Protein AF-A0A914Z0W0-F1 (afdb_monomer)

Solvent-accessible surface area (backbone atoms only — not comparable to full-atom values): 15662 Å² total; per-residue (Å²): 110,69,64,59,57,33,34,77,72,69,60,46,52,54,80,70,37,63,43,76,85,69,41,45,65,63,49,36,72,76,36,72,80,72,33,34,56,93,40,78,44,78,44,83,32,29,30,46,52,74,74,42,73,36,44,48,31,19,74,82,68,45,63,14,54,58,38,75,48,66,76,45,70,46,37,62,32,63,11,66,52,69,46,61,60,48,100,83,41,33,39,74,48,80,86,67,49,73,44,68,63,46,90,84,66,55,46,84,81,48,56,37,17,34,17,61,50,44,51,55,63,54,39,57,63,52,55,57,52,50,60,52,49,76,73,52,58,90,84,70,64,86,82,66,68,65,66,59,54,51,39,60,74,66,63,39,80,88,77,44,32,33,36,35,43,24,37,46,50,83,84,50,59,36,37,35,72,40,48,73,84,61,87,69,60,79,81,52,68,72,40,42,40,25,65,79,71,68,45,64,49,61,84,45,101,86,34,35,29,31,36,40,69,38,82,90,45,32,31,37,37,46,44,56,31,87,48,66,62,26,29,52,54,48,35,42,48,28,11,22,33,95,90,44,66,76,48,28,21,77,19,21,25,21,27,33,34,31,30,17,72,61,39,89,82,63,50,75,74,59,68,79,64,71,69,96,77,79,133

Mean predicted aligned error: 9.34 Å

Structure (mmCIF, N/CA/C/O backbone):
data_AF-A0A914Z0W0-F1
#
_entry.id   AF-A0A914Z0W0-F1
#
loop_
_atom_site.group_PDB
_atom_site.id
_atom_site.type_symbol
_atom_site.label_atom_id
_atom_site.label_alt_id
_atom_site.label_comp_id
_atom_site.label_asym_id
_atom_site.label_entity_id
_atom_site.label_seq_id
_atom_site.pdbx_PDB_ins_code
_atom_site.Cartn_x
_atom_site.Cartn_y
_atom_site.Cartn_z
_atom_site.occupancy
_atom_site.B_iso_or_equiv
_atom_site.auth_seq_id
_atom_site.auth_comp_id
_atom_site.auth_asym_id
_atom_site.auth_atom_id
_atom_site.pdbx_PDB_model_num
ATOM 1 N N . MET A 1 1 ? 13.663 8.138 20.389 1.00 36.88 1 MET A N 1
ATOM 2 C CA . MET A 1 1 ? 12.388 7.759 19.751 1.00 36.88 1 MET A CA 1
ATOM 3 C C . MET A 1 1 ? 12.062 6.259 19.753 1.00 36.88 1 MET A C 1
ATOM 5 O O . MET A 1 1 ? 11.277 5.795 18.942 1.00 36.88 1 MET A O 1
ATOM 9 N N . GLU A 1 2 ? 12.480 5.532 20.796 1.00 31.78 2 GLU A N 1
ATOM 10 C CA . GLU A 1 2 ? 11.637 4.438 21.297 1.00 31.78 2 GLU A CA 1
ATOM 11 C C . GLU A 1 2 ? 10.412 5.027 22.018 1.00 31.78 2 GLU A C 1
ATOM 13 O O . GLU A 1 2 ? 9.331 4.507 21.849 1.00 31.78 2 GLU A O 1
ATOM 18 N N . GLU A 1 3 ? 10.537 6.174 22.703 1.00 32.06 3 GLU A N 1
ATOM 19 C CA . GLU A 1 3 ? 9.453 6.845 23.449 1.00 32.06 3 GLU A CA 1
ATOM 20 C C . GLU A 1 3 ? 8.323 7.468 22.619 1.00 32.06 3 GLU A C 1
ATOM 22 O O . GLU A 1 3 ? 7.184 7.307 23.017 1.00 32.06 3 GLU A O 1
ATOM 27 N N . PHE A 1 4 ? 8.573 8.135 21.481 1.00 34.59 4 PHE A N 1
ATOM 28 C CA . PHE A 1 4 ? 7.493 8.765 20.690 1.00 34.59 4 PHE A CA 1
ATOM 29 C C . PHE A 1 4 ? 6.731 7.748 19.821 1.00 34.59 4 PHE A C 1
ATOM 31 O O . PHE A 1 4 ? 5.502 7.699 19.821 1.00 34.59 4 PHE A O 1
ATOM 38 N N . ASN A 1 5 ? 7.466 6.823 19.193 1.00 40.06 5 ASN A N 1
ATOM 39 C CA . ASN A 1 5 ? 6.872 5.638 18.580 1.00 40.06 5 ASN A CA 1
ATOM 40 C C . ASN A 1 5 ? 6.259 4.698 19.641 1.00 40.06 5 ASN A C 1
ATOM 42 O O . ASN A 1 5 ? 5.255 4.070 19.340 1.00 40.06 5 ASN A O 1
ATOM 46 N N . ASN A 1 6 ? 6.754 4.640 20.891 1.00 40.31 6 ASN A N 1
ATOM 47 C CA . ASN A 1 6 ? 6.030 4.037 22.030 1.00 40.31 6 ASN A CA 1
ATOM 48 C C . ASN A 1 6 ? 4.872 4.915 22.534 1.00 40.31 6 ASN A C 1
ATOM 50 O O . ASN A 1 6 ? 3.977 4.394 23.186 1.00 40.31 6 ASN A O 1
ATOM 54 N N . LEU A 1 7 ? 4.821 6.214 22.263 1.00 37.19 7 LEU A N 1
ATOM 55 C CA . LEU A 1 7 ? 3.677 7.049 22.632 1.00 37.19 7 LEU A CA 1
ATOM 56 C C . LEU A 1 7 ? 2.484 6.618 21.772 1.00 37.19 7 LEU A C 1
ATOM 58 O O . LEU A 1 7 ? 1.449 6.221 22.312 1.00 37.19 7 LEU A O 1
ATOM 62 N N . LEU A 1 8 ? 2.686 6.548 20.450 1.00 43.19 8 LEU A N 1
ATOM 63 C CA . LEU A 1 8 ? 1.702 6.034 19.489 1.00 43.19 8 LEU A CA 1
ATOM 64 C C . LEU A 1 8 ? 1.477 4.509 19.605 1.00 43.19 8 LEU A C 1
ATOM 66 O O . LEU A 1 8 ? 0.340 4.059 19.480 1.00 43.19 8 LEU A O 1
ATOM 70 N N . LYS A 1 9 ? 2.514 3.696 19.890 1.00 44.66 9 LYS A N 1
ATOM 71 C CA . LYS A 1 9 ? 2.405 2.215 19.977 1.00 44.66 9 LYS A CA 1
ATOM 72 C C . LYS A 1 9 ? 2.075 1.658 21.369 1.00 44.66 9 LYS A C 1
ATOM 74 O O . LYS A 1 9 ? 1.558 0.547 21.462 1.00 44.66 9 LYS A O 1
ATOM 79 N N . LYS A 1 10 ? 2.377 2.357 22.466 1.00 38.72 10 LYS A N 1
ATOM 80 C CA . LYS A 1 10 ? 2.339 1.792 23.832 1.00 38.72 10 LYS A CA 1
ATOM 81 C C . LYS A 1 10 ? 1.416 2.513 24.815 1.00 38.72 10 LYS A C 1
ATOM 83 O O . LYS A 1 10 ? 0.939 1.810 25.704 1.00 38.72 10 LYS A O 1
ATOM 88 N N . ALA A 1 11 ? 1.110 3.809 24.675 1.00 36.94 11 ALA A N 1
ATOM 89 C CA . ALA A 1 11 ? 0.485 4.545 25.787 1.00 36.94 11 ALA A CA 1
ATOM 90 C C . ALA A 1 11 ? -0.708 5.471 25.468 1.00 36.94 11 ALA A C 1
ATOM 92 O O . ALA A 1 11 ? -1.538 5.647 26.351 1.00 36.94 11 ALA A O 1
ATOM 93 N N . LEU A 1 12 ? -0.866 6.034 24.264 1.00 49.00 12 LEU A N 1
ATOM 94 C CA . LEU A 1 12 ? -1.807 7.160 24.097 1.00 49.00 12 LEU A CA 1
ATOM 95 C C . LEU A 1 12 ? -3.277 6.782 23.860 1.00 49.00 12 LEU A C 1
ATOM 97 O O . LEU A 1 12 ? -4.161 7.502 24.304 1.00 49.00 12 LEU A O 1
ATOM 101 N N . LEU A 1 13 ? -3.598 5.660 23.213 1.00 55.03 13 LEU A N 1
ATOM 102 C CA . LEU A 1 13 ? -5.000 5.397 22.849 1.00 55.03 13 LEU A CA 1
ATOM 103 C C . LEU A 1 13 ? -5.947 5.309 24.050 1.00 55.03 13 LEU A C 1
ATOM 105 O O . LEU A 1 13 ? -7.041 5.863 24.021 1.00 55.03 13 LEU A O 1
ATOM 109 N N . LYS A 1 14 ? -5.515 4.670 25.138 1.00 56.66 14 LYS A N 1
ATOM 110 C CA . LYS A 1 14 ? -6.357 4.484 26.325 1.00 56.66 14 LYS A CA 1
ATOM 111 C C . LYS A 1 14 ? -6.838 5.809 26.933 1.00 56.66 14 LYS A C 1
ATOM 113 O O . LYS A 1 14 ? -7.950 5.850 27.454 1.00 56.66 14 LYS A O 1
ATOM 118 N N . ASP A 1 15 ? -6.018 6.855 26.858 1.00 63.56 15 ASP A N 1
ATOM 119 C CA . ASP A 1 15 ? -6.309 8.153 27.472 1.00 63.56 15 ASP A CA 1
ATOM 120 C C . ASP A 1 15 ? -7.005 9.127 26.506 1.00 63.56 15 ASP A C 1
ATOM 122 O O . ASP A 1 15 ? -7.659 10.065 26.956 1.00 63.56 15 ASP A O 1
ATOM 126 N N . TYR A 1 16 ? -6.920 8.891 25.191 1.00 70.81 16 TYR A N 1
ATOM 127 C CA . TYR A 1 16 ? -7.542 9.740 24.165 1.00 70.81 16 TYR A CA 1
ATOM 128 C C . TYR A 1 16 ? -8.907 9.229 23.685 1.00 70.81 16 TYR A C 1
ATOM 130 O O . TYR A 1 16 ? -9.699 10.016 23.165 1.00 70.81 16 TYR A O 1
ATOM 138 N N . VAL A 1 17 ? -9.216 7.936 23.848 1.00 81.56 17 VAL A N 1
ATOM 139 C CA . VAL A 1 17 ? -10.547 7.410 23.511 1.00 81.56 17 VAL A CA 1
ATOM 140 C C . VAL A 1 17 ? -11.506 7.653 24.685 1.00 81.56 17 VAL A C 1
ATOM 142 O O . VAL A 1 17 ? -11.309 7.070 25.754 1.00 81.56 17 VAL A O 1
ATOM 145 N N . PRO A 1 18 ? -12.600 8.423 24.511 1.00 84.88 18 PRO A N 1
ATOM 146 C CA . PRO A 1 18 ? -13.510 8.811 25.595 1.00 84.88 18 PRO A CA 1
ATOM 147 C C . PRO A 1 18 ? -14.465 7.675 26.015 1.00 84.88 18 PRO A C 1
ATOM 149 O O . PRO A 1 18 ? -15.650 7.895 26.253 1.00 84.88 18 PRO A O 1
ATOM 152 N N . LYS A 1 19 ? -13.976 6.427 26.110 1.00 86.31 19 LYS A N 1
ATOM 153 C CA . LYS A 1 19 ? -14.781 5.221 26.394 1.00 86.31 19 LYS A CA 1
ATOM 154 C C . LYS A 1 19 ? -15.590 5.339 27.681 1.00 86.31 19 LYS A C 1
ATOM 156 O O . LYS A 1 19 ? -16.720 4.861 27.737 1.00 86.31 19 LYS A O 1
ATOM 161 N N . LYS A 1 20 ? -14.989 5.939 28.715 1.00 86.94 20 LYS A N 1
ATOM 162 C CA . LYS A 1 20 ? -15.626 6.158 30.021 1.00 86.94 20 LYS A CA 1
ATOM 163 C C . LYS A 1 20 ? -16.729 7.205 29.921 1.00 86.94 20 LYS A C 1
ATOM 165 O O . LYS A 1 20 ? -17.830 6.962 30.401 1.00 86.94 20 LYS A O 1
ATOM 170 N N . ASP A 1 21 ? -16.448 8.321 29.254 1.00 88.25 21 ASP A N 1
ATOM 171 C CA . ASP A 1 21 ? -17.385 9.442 29.133 1.00 88.25 21 ASP A CA 1
ATOM 172 C C . ASP A 1 21 ? -18.622 9.051 28.318 1.00 88.25 21 ASP A C 1
ATOM 174 O O . ASP A 1 21 ? -19.741 9.435 28.658 1.00 88.25 21 ASP A O 1
ATOM 178 N N . VAL A 1 22 ? -18.437 8.217 27.286 1.00 90.62 22 VAL A N 1
ATOM 179 C CA . VAL A 1 22 ? -19.534 7.695 26.452 1.00 90.62 22 VAL A CA 1
ATOM 180 C C . VAL A 1 22 ? -20.107 6.360 26.945 1.00 90.62 22 VAL A C 1
ATOM 182 O O . VAL A 1 22 ? -20.966 5.789 26.278 1.00 90.62 22 VAL A O 1
ATOM 185 N N . GLN A 1 23 ? -19.655 5.855 28.101 1.00 92.62 23 GLN A N 1
ATOM 186 C CA . GLN A 1 23 ? -20.131 4.610 28.733 1.00 92.62 23 GLN A CA 1
ATOM 187 C C . GLN A 1 23 ? -20.076 3.376 27.809 1.00 92.62 23 GLN A C 1
ATOM 189 O O . GLN A 1 23 ? -20.931 2.485 27.854 1.00 92.62 23 GLN A O 1
ATOM 194 N N . GLN A 1 24 ? -19.060 3.314 26.944 1.00 92.62 24 GLN A N 1
ATOM 195 C CA . GLN A 1 24 ? -18.895 2.234 25.967 1.00 92.62 24 GLN A CA 1
ATOM 196 C C . GLN A 1 24 ? -18.760 0.871 26.663 1.00 92.62 24 GLN A C 1
ATOM 198 O O . GLN A 1 24 ? -19.343 -0.119 26.223 1.00 92.62 24 GLN A O 1
ATOM 203 N N . ASN A 1 25 ? -18.016 0.811 27.769 1.00 90.88 25 ASN A N 1
ATOM 204 C CA . ASN A 1 25 ? -17.764 -0.438 28.488 1.00 90.88 25 ASN A CA 1
ATOM 205 C C . ASN A 1 25 ? -19.058 -1.025 29.068 1.00 90.88 25 ASN A C 1
ATOM 207 O O . ASN A 1 25 ? -19.293 -2.229 28.987 1.00 90.88 25 ASN A O 1
ATOM 211 N N . GLU A 1 26 ? -19.901 -0.187 29.663 1.00 94.00 26 GLU A N 1
ATOM 212 C CA . GLU A 1 26 ? -21.212 -0.550 30.195 1.00 94.00 26 GLU A CA 1
ATOM 213 C C . GLU A 1 26 ? -22.147 -1.003 29.072 1.00 94.00 26 GLU A C 1
ATOM 215 O O . GLU A 1 26 ? -22.840 -2.016 29.214 1.00 94.00 26 GLU A O 1
ATOM 220 N N . PHE A 1 27 ? -22.123 -0.297 27.938 1.00 95.00 27 PHE A N 1
ATOM 221 C CA . PHE A 1 27 ? -22.897 -0.650 26.754 1.00 95.00 27 PHE A CA 1
ATOM 222 C C . PHE A 1 27 ? -22.509 -2.028 26.204 1.00 95.00 27 PHE A C 1
ATOM 224 O O . PHE A 1 27 ? -23.383 -2.878 26.035 1.00 95.00 27 PHE A O 1
ATOM 231 N N . LEU A 1 28 ? -21.215 -2.296 26.008 1.00 93.75 28 LEU A N 1
ATOM 232 C CA . LEU A 1 28 ? -20.726 -3.581 25.494 1.00 93.75 28 LEU A CA 1
ATOM 233 C C . LEU A 1 28 ? -20.881 -4.724 26.506 1.00 93.75 28 LEU A C 1
ATOM 235 O O . LEU A 1 28 ? -21.126 -5.856 26.107 1.00 93.75 28 LEU A O 1
ATOM 239 N N . LYS A 1 29 ? -20.842 -4.457 27.820 1.00 94.44 29 LYS A N 1
ATOM 240 C CA . LYS A 1 29 ? -21.220 -5.466 28.831 1.00 94.44 29 LYS A CA 1
ATOM 241 C C . LYS A 1 29 ? -22.674 -5.912 28.677 1.00 94.44 29 LYS A C 1
ATOM 243 O O . LYS A 1 29 ? -22.975 -7.083 28.895 1.00 94.44 29 LYS A O 1
ATOM 248 N N . LYS A 1 30 ? -23.576 -4.987 28.331 1.00 97.62 30 LYS A N 1
ATOM 249 C CA . LYS A 1 30 ? -25.003 -5.275 28.131 1.00 97.62 30 LYS A CA 1
ATOM 250 C C . LYS A 1 30 ? -25.292 -5.867 26.749 1.00 97.62 30 LYS A C 1
ATOM 252 O O . LYS A 1 30 ? -26.166 -6.722 26.633 1.00 97.62 30 LYS A O 1
ATOM 257 N N . TYR A 1 31 ? -24.556 -5.433 25.728 1.00 97.06 31 TYR A N 1
ATOM 258 C CA . TYR A 1 31 ? -24.703 -5.860 24.338 1.00 97.06 31 TYR A CA 1
ATOM 259 C C . TYR A 1 31 ? -23.333 -6.231 23.735 1.00 97.06 31 TYR A C 1
ATOM 261 O O . TYR A 1 31 ? -22.775 -5.453 22.959 1.00 97.06 31 TYR A O 1
ATOM 269 N N . PRO A 1 32 ? -22.783 -7.419 24.055 1.00 94.69 32 PRO A N 1
ATOM 270 C CA . PRO A 1 32 ? -21.418 -7.799 23.656 1.00 94.69 32 PRO A CA 1
ATOM 271 C C . PRO A 1 32 ? -21.170 -7.808 22.146 1.00 94.69 32 PRO A C 1
ATOM 273 O O . PRO A 1 32 ? -20.053 -7.598 21.689 1.00 94.69 32 PRO A O 1
ATOM 276 N N . GLU A 1 33 ? -22.226 -8.014 21.363 1.00 96.06 33 GLU A N 1
ATOM 277 C CA . GLU A 1 33 ? -22.156 -8.124 19.906 1.00 96.06 33 GLU A CA 1
ATOM 278 C C . GLU A 1 33 ? -22.329 -6.771 19.191 1.00 96.06 33 GLU A C 1
ATOM 280 O O . GLU A 1 33 ? -22.319 -6.712 17.965 1.00 96.06 33 GLU A O 1
ATOM 285 N N . PHE A 1 34 ? -22.527 -5.677 19.936 1.00 96.62 34 PHE A N 1
ATOM 286 C CA . PHE A 1 34 ? -22.826 -4.346 19.393 1.00 96.62 34 PHE A CA 1
ATOM 287 C C . PHE A 1 34 ? -21.552 -3.484 19.362 1.00 96.62 34 PHE A C 1
ATOM 289 O O . PHE A 1 34 ? -21.561 -2.296 19.669 1.00 96.62 34 PHE A O 1
ATOM 296 N N . ASP A 1 35 ? -20.440 -4.104 18.976 1.00 96.06 35 ASP A N 1
ATOM 297 C CA . ASP A 1 35 ? -19.095 -3.524 18.882 1.00 96.06 35 ASP A CA 1
ATOM 298 C C . ASP A 1 35 ? -18.796 -2.882 17.515 1.00 96.06 35 ASP A C 1
ATOM 300 O O . ASP A 1 35 ? -17.650 -2.555 17.209 1.00 96.06 35 ASP A O 1
ATOM 304 N N . GLY A 1 36 ? -19.821 -2.715 16.675 1.00 97.31 36 GLY A N 1
ATOM 305 C CA . GLY A 1 36 ? -19.707 -2.181 15.317 1.00 97.31 36 GLY A CA 1
ATOM 306 C C . GLY A 1 36 ? -19.484 -3.234 14.231 1.00 97.31 36 GLY A C 1
ATOM 307 O O . GLY A 1 36 ? -19.291 -2.865 13.073 1.00 97.31 36 GLY A O 1
ATOM 308 N N . ARG A 1 37 ? -19.525 -4.536 14.549 1.00 97.94 37 ARG A N 1
ATOM 309 C CA . ARG A 1 37 ? -19.480 -5.595 13.525 1.00 97.94 37 ARG A CA 1
ATOM 310 C C . ARG A 1 37 ? -20.534 -5.396 12.433 1.00 97.94 37 ARG A C 1
ATOM 312 O O . ARG A 1 37 ? -21.679 -5.041 12.703 1.00 97.94 37 ARG A O 1
ATOM 319 N N . GLY A 1 38 ? -20.132 -5.623 11.184 1.00 96.88 38 GLY A N 1
ATOM 320 C CA . GLY A 1 38 ? -20.979 -5.409 10.006 1.00 96.88 38 GLY A CA 1
ATOM 321 C C . GLY A 1 38 ? -21.138 -3.943 9.580 1.00 96.88 38 GLY A C 1
ATOM 322 O O . GLY A 1 38 ? -21.745 -3.688 8.541 1.00 96.88 38 GLY A O 1
ATOM 323 N N . ILE A 1 39 ? -20.572 -2.985 10.323 1.00 98.19 39 ILE A N 1
ATOM 324 C CA . ILE A 1 39 ? -20.573 -1.562 9.968 1.00 98.19 39 ILE A CA 1
ATOM 325 C C . ILE A 1 39 ? -19.279 -1.197 9.237 1.00 98.19 39 ILE A C 1
ATOM 327 O O . ILE A 1 39 ? -18.190 -1.645 9.597 1.00 98.19 39 ILE A O 1
ATOM 331 N N . LYS A 1 40 ? -19.408 -0.354 8.210 1.00 98.06 40 LYS A N 1
ATOM 332 C CA . LYS A 1 40 ? -18.296 0.238 7.458 1.00 98.06 40 LYS A CA 1
ATOM 333 C C . LYS A 1 40 ? -18.296 1.744 7.685 1.00 98.06 40 LYS A C 1
ATOM 335 O O . LYS A 1 40 ? -19.337 2.380 7.544 1.00 98.06 40 LYS A O 1
ATOM 340 N N . ILE A 1 41 ? -17.140 2.297 8.022 1.00 97.94 41 ILE A N 1
ATOM 341 C CA . ILE A 1 41 ? -16.949 3.717 8.314 1.00 97.94 41 ILE A CA 1
ATOM 342 C C . ILE A 1 41 ? -15.996 4.288 7.268 1.00 97.94 41 ILE A C 1
ATOM 344 O O . ILE A 1 41 ? -14.910 3.754 7.067 1.00 97.94 41 ILE A O 1
ATOM 348 N N . ALA A 1 42 ? -16.394 5.366 6.599 1.00 96.31 42 ALA A N 1
ATOM 349 C CA . ALA A 1 42 ? -15.493 6.123 5.739 1.00 96.31 42 ALA A CA 1
ATOM 350 C C . ALA A 1 42 ? -14.818 7.224 6.563 1.00 96.31 42 ALA A C 1
ATOM 352 O O . ALA A 1 42 ? -15.505 8.019 7.206 1.00 96.31 42 ALA A O 1
ATOM 353 N N . ILE A 1 43 ? -13.489 7.266 6.541 1.00 93.81 43 ILE A N 1
ATOM 354 C CA . ILE A 1 43 ? -12.691 8.316 7.176 1.00 93.81 43 ILE A CA 1
ATOM 355 C C . ILE A 1 43 ? -12.190 9.228 6.070 1.00 93.81 43 ILE A C 1
ATOM 357 O O . ILE A 1 43 ? -11.373 8.816 5.254 1.00 93.81 43 ILE A O 1
ATOM 361 N N . ILE A 1 44 ? -12.728 10.444 6.036 1.00 92.75 44 ILE A N 1
ATOM 362 C CA . ILE A 1 44 ? -12.361 11.481 5.074 1.00 92.75 44 ILE A CA 1
ATOM 363 C C . ILE A 1 44 ? -11.381 12.417 5.781 1.00 92.75 44 ILE A C 1
ATOM 365 O O . ILE A 1 44 ? -11.804 13.323 6.495 1.00 92.75 44 ILE A O 1
ATOM 369 N N . ASP A 1 45 ? -10.089 12.141 5.642 1.00 88.75 45 ASP A N 1
ATOM 370 C CA . ASP A 1 45 ? -9.008 12.842 6.344 1.00 88.75 45 ASP A CA 1
ATOM 371 C C . ASP A 1 45 ? -7.708 12.721 5.522 1.00 88.75 45 ASP A C 1
ATOM 373 O O . ASP A 1 45 ? -7.749 12.794 4.297 1.00 88.75 45 ASP A O 1
ATOM 377 N N . SER A 1 46 ? -6.566 12.544 6.175 1.00 82.69 46 SER A N 1
ATOM 378 C CA . SER A 1 46 ? -5.330 11.981 5.638 1.00 82.69 46 SER A CA 1
ATOM 379 C C . SER A 1 46 ? -5.395 10.446 5.588 1.00 82.69 46 SER A C 1
ATOM 381 O O . SER A 1 46 ? -6.230 9.827 6.254 1.00 82.69 46 SER A O 1
ATOM 383 N N . VAL A 1 47 ? -4.527 9.813 4.786 1.00 81.00 47 VAL A N 1
ATOM 384 C CA . VAL A 1 47 ? -4.444 8.342 4.713 1.00 81.00 47 VAL A CA 1
ATOM 385 C C . VAL A 1 47 ? -4.165 7.755 6.099 1.00 81.00 47 VAL A C 1
ATOM 387 O O . VAL A 1 47 ? -3.269 8.210 6.803 1.00 81.00 47 VAL A O 1
ATOM 390 N N . VAL A 1 48 ? -4.906 6.709 6.465 1.00 88.00 48 VAL A N 1
ATOM 391 C CA . VAL A 1 48 ? -4.659 5.918 7.677 1.00 88.00 48 VAL A CA 1
ATOM 392 C C . VAL A 1 48 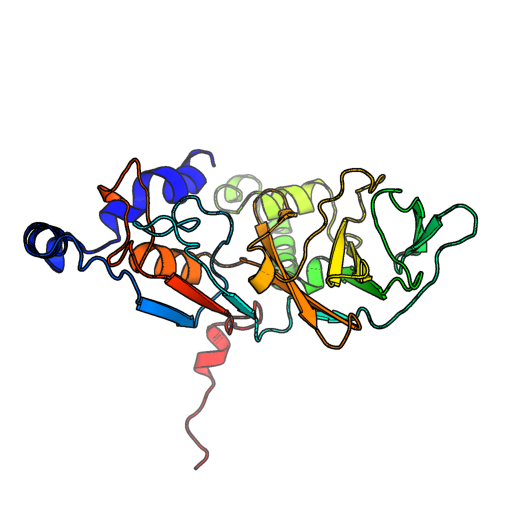? -3.423 5.033 7.492 1.00 88.00 48 VAL A C 1
ATOM 394 O O . VAL A 1 48 ? -3.316 4.330 6.487 1.00 88.00 48 VAL A O 1
ATOM 397 N N . ASP A 1 49 ? -2.526 4.995 8.481 1.00 87.38 49 ASP A N 1
ATOM 398 C CA . ASP A 1 49 ? -1.360 4.107 8.472 1.00 87.38 49 ASP A CA 1
ATOM 399 C C . ASP A 1 49 ? -1.798 2.635 8.435 1.00 87.38 49 ASP A C 1
ATOM 401 O O . ASP A 1 49 ? -2.325 2.069 9.401 1.00 87.38 49 ASP A O 1
ATOM 405 N N . LEU A 1 50 ? -1.531 2.008 7.289 1.00 88.62 50 LEU A N 1
ATOM 406 C CA . LEU A 1 50 ? -1.899 0.631 6.971 1.00 88.62 50 LEU A CA 1
ATOM 407 C C . LEU A 1 50 ? -1.121 -0.397 7.802 1.00 88.62 50 LEU A C 1
ATOM 409 O O . LEU A 1 50 ? -1.508 -1.565 7.857 1.00 88.62 50 LEU A O 1
ATOM 413 N N . SER A 1 51 ? -0.024 0.016 8.441 1.00 87.44 51 SER A N 1
ATOM 414 C CA . SER A 1 51 ? 0.903 -0.879 9.131 1.00 87.44 51 SER A CA 1
ATOM 415 C C . SER A 1 51 ? 0.643 -1.052 10.624 1.00 87.44 51 SER A C 1
ATOM 417 O O . SER A 1 51 ? 1.229 -1.927 11.269 1.00 87.44 51 SER A O 1
ATOM 419 N N . LEU A 1 52 ? -0.256 -0.249 11.192 1.00 87.50 52 LEU A N 1
ATOM 420 C CA . LEU A 1 52 ? -0.525 -0.278 12.623 1.00 87.50 52 LEU A CA 1
ATOM 421 C C . LEU A 1 52 ? -1.217 -1.566 13.052 1.00 87.50 52 LEU A C 1
ATOM 423 O O . LEU A 1 52 ? -2.215 -1.980 12.464 1.00 87.50 52 LEU A O 1
ATOM 427 N N . SER A 1 53 ? -0.743 -2.153 14.153 1.00 88.25 53 SER A N 1
ATOM 428 C CA . SER A 1 53 ? -1.270 -3.410 14.701 1.00 88.25 53 SER A CA 1
ATOM 429 C C . SER A 1 53 ? -2.766 -3.337 15.023 1.00 88.25 53 SER A C 1
ATOM 431 O O . SER A 1 53 ? -3.511 -4.248 14.666 1.00 88.25 53 SER A O 1
ATOM 433 N N . GLY A 1 54 ? -3.217 -2.223 15.610 1.00 89.88 54 GLY A N 1
ATOM 434 C CA . GLY A 1 54 ? -4.630 -1.959 15.904 1.00 89.88 54 GLY A CA 1
ATOM 435 C C . GLY A 1 54 ? -5.515 -1.782 14.666 1.00 89.88 54 GLY A C 1
ATOM 436 O O . GLY A 1 54 ? -6.740 -1.795 14.774 1.00 89.88 54 GLY A O 1
ATOM 437 N N . MET A 1 55 ? -4.902 -1.633 13.490 1.00 92.81 55 MET A N 1
ATOM 438 C CA . MET A 1 55 ? -5.570 -1.365 12.217 1.00 92.81 55 MET A CA 1
ATOM 439 C C . MET A 1 55 ? -5.535 -2.560 11.259 1.00 92.81 55 MET A C 1
ATOM 441 O O . MET A 1 55 ? -5.844 -2.411 10.081 1.00 92.81 55 MET A O 1
ATOM 445 N N . GLN A 1 56 ? -5.184 -3.754 11.750 1.00 92.94 56 GLN A N 1
ATOM 446 C CA . GLN A 1 56 ? -5.084 -4.952 10.910 1.00 92.94 56 GLN A CA 1
ATOM 447 C C . GLN A 1 56 ? -6.412 -5.710 10.810 1.00 92.94 56 GLN A C 1
ATOM 449 O O . GLN A 1 56 ? -6.865 -6.053 9.717 1.00 92.94 56 GLN A O 1
ATOM 454 N N . LYS A 1 57 ? -7.056 -5.986 11.951 1.00 96.38 57 LYS A N 1
ATOM 455 C CA . LYS A 1 57 ? -8.253 -6.837 12.022 1.00 96.38 57 LYS A CA 1
ATOM 456 C C . LYS A 1 57 ? -9.333 -6.238 12.910 1.00 96.38 57 LYS A C 1
ATOM 458 O O . LYS A 1 57 ? -9.048 -5.485 13.829 1.00 96.38 57 LYS A O 1
ATOM 463 N N . THR A 1 58 ? -10.583 -6.569 12.621 1.00 97.62 58 THR A N 1
ATOM 464 C CA . THR A 1 58 ? -11.732 -6.311 13.499 1.00 97.62 58 THR A CA 1
ATOM 465 C C . THR A 1 58 ? -11.790 -7.326 14.644 1.00 97.62 58 THR A C 1
ATOM 467 O O . THR A 1 58 ? -11.120 -8.360 14.583 1.00 97.62 58 THR A O 1
ATOM 470 N N . SER A 1 59 ? -12.653 -7.084 15.635 1.00 96.62 59 SER A N 1
ATOM 471 C CA . SER A 1 59 ? -12.968 -8.034 16.719 1.00 96.62 59 SER A CA 1
ATOM 472 C C . SER A 1 59 ? -13.462 -9.403 16.235 1.00 96.62 59 SER A C 1
ATOM 474 O O . SER A 1 59 ? -13.375 -10.389 16.960 1.00 96.62 59 SER A O 1
ATOM 476 N N . THR A 1 60 ? -13.939 -9.488 14.990 1.00 96.50 60 THR A N 1
ATOM 477 C CA . THR A 1 60 ? -14.402 -10.733 14.351 1.00 96.50 60 THR A CA 1
ATOM 478 C C . THR A 1 60 ? -13.367 -11.347 13.399 1.00 96.50 60 THR 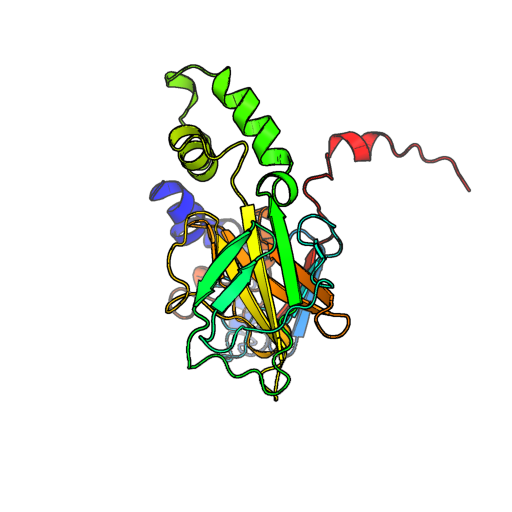A C 1
ATOM 480 O O . THR A 1 60 ? -13.647 -12.331 12.719 1.00 96.50 60 THR A O 1
ATOM 483 N N . GLY A 1 61 ? -12.157 -10.782 13.330 1.00 96.19 61 GLY A N 1
ATOM 484 C CA . GLY A 1 61 ? -11.049 -11.293 12.517 1.00 96.19 61 GLY A CA 1
ATOM 485 C C . GLY A 1 61 ? -11.046 -10.851 11.050 1.00 96.19 61 GLY A C 1
ATOM 486 O O . GLY A 1 61 ? -10.098 -11.178 10.334 1.00 96.19 61 GLY A O 1
ATOM 487 N N . LEU A 1 62 ? -12.051 -10.088 10.604 1.00 96.88 62 LEU A N 1
ATOM 488 C CA . LEU A 1 62 ? -12.094 -9.499 9.257 1.00 96.88 62 LEU A CA 1
ATOM 489 C C . LEU A 1 62 ? -11.042 -8.388 9.087 1.00 96.88 62 LEU A C 1
ATOM 491 O O . LEU A 1 62 ? -10.708 -7.754 10.090 1.00 96.88 62 LEU A O 1
ATOM 495 N N . PRO A 1 63 ? -10.568 -8.089 7.858 1.00 96.88 63 PRO A N 1
ATOM 496 C CA . PRO A 1 63 ? -9.698 -6.940 7.597 1.00 96.88 63 PRO A CA 1
ATOM 497 C C . PRO A 1 63 ? -10.312 -5.642 8.128 1.00 96.88 63 PRO A C 1
ATOM 499 O O . PRO A 1 63 ? -11.499 -5.382 7.911 1.00 96.88 63 PRO A O 1
ATOM 502 N N . LYS A 1 64 ? -9.519 -4.851 8.857 1.00 97.06 64 LYS A N 1
ATOM 503 C CA . LYS A 1 64 ? -9.982 -3.597 9.464 1.00 97.06 64 LYS A CA 1
ATOM 504 C C . LYS A 1 64 ? -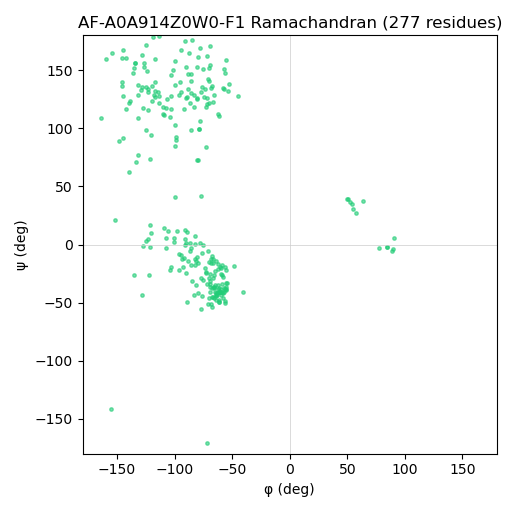10.091 -2.485 8.430 1.00 97.06 64 LYS A C 1
ATOM 506 O O . LYS A 1 64 ? -11.162 -1.906 8.308 1.00 97.06 64 LYS A O 1
ATOM 511 N N . ILE A 1 65 ? -9.016 -2.197 7.702 1.00 96.06 65 ILE A N 1
ATOM 512 C CA . ILE A 1 65 ? -9.031 -1.260 6.575 1.00 96.06 65 ILE A CA 1
ATOM 513 C C . ILE A 1 65 ? -9.314 -2.081 5.321 1.00 96.06 65 ILE A C 1
ATOM 515 O O . ILE A 1 65 ? -8.536 -2.973 5.002 1.00 96.06 65 ILE A O 1
ATOM 519 N N . ILE A 1 66 ? -10.439 -1.818 4.657 1.00 96.56 66 ILE A N 1
ATOM 520 C CA . ILE A 1 66 ? -10.913 -2.610 3.506 1.00 96.56 66 ILE A CA 1
ATOM 521 C C . ILE A 1 66 ? -10.668 -1.939 2.159 1.00 96.56 66 ILE A C 1
ATOM 523 O O . ILE A 1 66 ? -10.720 -2.588 1.123 1.00 96.56 66 ILE A O 1
ATOM 527 N N . ASP A 1 67 ? -10.452 -0.629 2.159 1.00 95.25 67 ASP A N 1
ATOM 528 C CA . ASP A 1 67 ? -10.039 0.102 0.971 1.00 95.25 67 ASP A CA 1
ATOM 529 C C . ASP A 1 67 ? -9.409 1.426 1.388 1.00 95.25 67 ASP A C 1
ATOM 531 O O . ASP A 1 67 ? -9.631 1.928 2.500 1.00 95.25 67 ASP A O 1
ATOM 535 N N . CYS A 1 68 ? -8.626 1.991 0.484 1.00 94.06 68 CYS A N 1
ATOM 536 C CA . CYS A 1 68 ? -8.023 3.289 0.668 1.00 94.06 68 CYS A CA 1
ATOM 537 C C . CYS A 1 68 ? -7.964 4.031 -0.669 1.00 94.06 68 CYS A C 1
ATOM 539 O O . CYS A 1 68 ? -7.469 3.516 -1.672 1.00 94.06 68 CYS A O 1
ATOM 541 N N . PHE A 1 69 ? -8.473 5.257 -0.660 1.00 92.25 69 PHE A N 1
ATOM 542 C CA . PHE A 1 69 ? -8.496 6.162 -1.799 1.00 92.25 69 PHE A CA 1
ATOM 543 C C . PHE A 1 69 ? -7.668 7.389 -1.471 1.00 92.25 69 PHE A C 1
ATOM 545 O O . PHE A 1 69 ? -7.752 7.914 -0.364 1.00 92.25 69 PHE A O 1
ATOM 552 N N . ASP A 1 70 ? -6.913 7.865 -2.451 1.00 90.88 70 ASP A N 1
ATOM 553 C CA . ASP A 1 70 ? -6.196 9.124 -2.348 1.00 90.88 70 ASP A CA 1
ATOM 554 C C . ASP A 1 70 ? -6.617 10.044 -3.494 1.00 90.88 70 ASP A C 1
ATOM 556 O O . ASP A 1 70 ? -6.441 9.711 -4.667 1.00 90.88 70 ASP A O 1
ATOM 560 N N . PHE A 1 71 ? -7.240 11.172 -3.161 1.00 89.56 71 PHE A N 1
ATOM 561 C CA . PHE A 1 71 ? -7.683 12.190 -4.116 1.00 89.56 71 PHE A CA 1
ATOM 562 C C . PHE A 1 71 ? -6.698 13.360 -4.226 1.00 89.56 71 PHE A C 1
ATOM 564 O O . PHE A 1 71 ? -7.022 14.389 -4.816 1.00 89.56 71 PHE A O 1
ATOM 571 N N . THR A 1 72 ? -5.500 13.206 -3.668 1.00 86.06 72 THR A N 1
ATOM 572 C CA . THR A 1 72 ? -4.378 14.132 -3.814 1.00 86.06 72 THR A CA 1
ATOM 573 C C . THR A 1 72 ? -3.467 13.689 -4.961 1.00 86.06 72 THR A C 1
ATOM 575 O O . THR A 1 72 ? -3.574 12.567 -5.465 1.00 86.06 72 THR A O 1
ATOM 578 N N . ASP A 1 73 ? -2.554 14.572 -5.369 1.00 86.62 73 ASP A N 1
ATOM 579 C CA . ASP A 1 73 ? -1.621 14.300 -6.468 1.00 86.62 73 ASP A CA 1
ATOM 580 C C . ASP A 1 73 ? -0.247 13.789 -6.007 1.00 86.62 73 ASP A C 1
ATOM 582 O O . ASP A 1 73 ? 0.562 13.355 -6.829 1.00 86.62 73 ASP A O 1
ATOM 586 N N . ASN A 1 74 ? 0.019 13.798 -4.696 1.00 83.69 74 ASN A N 1
ATOM 587 C CA . ASN A 1 74 ? 1.313 13.434 -4.109 1.00 83.69 74 ASN A CA 1
ATOM 588 C C . ASN A 1 74 ? 1.765 12.019 -4.504 1.00 83.69 74 ASN A C 1
ATOM 590 O O . ASN A 1 74 ? 2.932 11.790 -4.817 1.00 83.69 74 ASN A O 1
ATOM 594 N N . GLY A 1 75 ? 0.830 11.068 -4.517 1.00 89.25 75 GLY A N 1
ATOM 595 C CA . GLY A 1 75 ? 1.096 9.668 -4.839 1.00 89.25 75 GLY A CA 1
ATOM 596 C C . GLY A 1 75 ? 0.973 9.308 -6.320 1.00 89.25 75 GLY A C 1
ATOM 597 O O . GLY A 1 75 ? 1.122 8.133 -6.647 1.00 89.25 75 GLY A O 1
ATOM 598 N N . ASN A 1 76 ? 0.675 10.255 -7.215 1.00 94.19 76 ASN A N 1
ATOM 599 C CA . ASN A 1 76 ? 0.432 9.953 -8.628 1.00 94.19 76 ASN A CA 1
ATOM 600 C C . ASN A 1 76 ? 1.744 9.647 -9.364 1.00 94.19 76 ASN A C 1
ATOM 602 O O . ASN A 1 76 ? 2.677 10.460 -9.362 1.00 94.19 76 ASN A O 1
ATOM 606 N N . VAL A 1 77 ? 1.782 8.501 -10.042 1.00 96.81 77 VAL A N 1
ATOM 607 C CA . VAL A 1 77 ? 2.891 8.047 -10.881 1.00 96.81 77 VAL A CA 1
ATOM 608 C C . VAL A 1 77 ? 2.343 7.684 -12.259 1.00 96.81 77 VAL A C 1
ATOM 610 O O . VAL A 1 77 ? 1.553 6.750 -12.412 1.00 96.81 77 VAL A O 1
ATOM 613 N N . ASP A 1 78 ? 2.799 8.414 -13.274 1.00 97.69 78 ASP A N 1
ATOM 614 C CA . ASP A 1 78 ? 2.600 8.025 -14.667 1.00 97.69 78 ASP A CA 1
ATOM 615 C C . ASP A 1 78 ? 3.458 6.789 -14.966 1.00 97.69 78 ASP A C 1
ATOM 617 O O . ASP A 1 78 ? 4.676 6.796 -14.769 1.00 97.69 78 ASP A O 1
ATOM 621 N N . THR A 1 79 ? 2.797 5.722 -15.402 1.00 98.38 79 THR A N 1
ATOM 622 C CA . THR A 1 79 ? 3.398 4.427 -15.752 1.00 98.38 79 THR A CA 1
ATOM 623 C C . THR A 1 79 ? 3.093 4.041 -17.204 1.00 98.38 79 THR A C 1
ATOM 625 O O . THR A 1 79 ? 3.257 2.892 -17.606 1.00 98.38 79 THR A O 1
ATOM 628 N N . SER A 1 80 ? 2.667 5.003 -18.030 1.00 98.12 80 SER A N 1
ATOM 629 C CA . SER A 1 80 ? 2.276 4.783 -19.428 1.00 98.12 80 SER A CA 1
ATOM 630 C C . SER A 1 80 ? 3.431 4.396 -20.359 1.00 98.12 80 SER A C 1
ATOM 632 O O . SER A 1 80 ? 3.200 3.946 -21.484 1.00 98.12 80 SER A O 1
ATOM 634 N N . VAL A 1 81 ? 4.687 4.538 -19.920 1.00 98.44 81 VAL A N 1
ATOM 635 C CA . VAL A 1 81 ? 5.848 4.129 -20.716 1.00 98.44 81 VAL A CA 1
ATOM 636 C C . VAL A 1 81 ? 6.012 2.616 -20.641 1.00 98.44 81 VAL A C 1
ATOM 638 O O . VAL A 1 81 ? 6.498 2.084 -19.648 1.00 98.44 81 VAL A O 1
ATOM 641 N N . ILE A 1 82 ? 5.669 1.920 -21.723 1.00 98.31 82 ILE A N 1
ATOM 642 C CA . ILE A 1 82 ? 5.789 0.461 -21.809 1.00 98.31 82 ILE A CA 1
ATOM 643 C C . ILE A 1 82 ? 7.125 0.073 -22.450 1.00 98.31 82 ILE A C 1
ATOM 645 O O . ILE A 1 82 ? 7.491 0.571 -23.519 1.00 98.31 82 ILE A O 1
ATOM 649 N N . ARG A 1 83 ? 7.847 -0.861 -21.823 1.00 98.06 83 ARG A N 1
ATOM 650 C CA . ARG A 1 83 ? 9.031 -1.522 -22.393 1.00 98.06 83 ARG A CA 1
ATOM 651 C C . ARG A 1 83 ? 8.888 -3.040 -22.338 1.00 98.06 83 ARG A C 1
ATOM 653 O O . ARG A 1 83 ? 8.155 -3.579 -21.515 1.00 98.06 83 ARG A O 1
ATOM 660 N N . LYS A 1 84 ? 9.612 -3.728 -23.219 1.00 97.31 84 LYS A N 1
ATOM 661 C CA . LYS A 1 84 ? 9.779 -5.187 -23.187 1.00 97.31 84 LYS A CA 1
ATOM 662 C C . LYS A 1 84 ? 11.142 -5.524 -22.597 1.00 97.31 84 LYS A C 1
ATOM 664 O O . LYS A 1 84 ? 12.073 -4.735 -22.760 1.00 97.31 84 LYS A O 1
ATOM 669 N N . SER A 1 85 ? 11.261 -6.668 -21.930 1.00 95.00 85 SER A N 1
ATOM 670 C CA . SER A 1 85 ? 12.571 -7.155 -21.491 1.00 95.00 85 SER A CA 1
ATOM 671 C C . SER A 1 85 ? 13.421 -7.618 -22.675 1.00 95.00 85 SER A C 1
ATOM 673 O O . SER A 1 85 ? 12.876 -8.076 -23.684 1.00 95.00 85 SER A O 1
ATOM 675 N N . GLY A 1 86 ? 14.744 -7.532 -22.531 1.00 91.81 86 GLY A N 1
ATOM 676 C CA . GLY A 1 86 ? 15.698 -8.153 -23.451 1.00 91.81 86 GLY A CA 1
ATOM 677 C C . GLY A 1 86 ? 15.691 -9.684 -23.367 1.00 91.81 86 GLY A C 1
ATOM 678 O O . GLY A 1 86 ? 15.088 -10.267 -22.461 1.00 91.81 86 GLY A O 1
ATOM 679 N N . ASP A 1 87 ? 16.393 -10.333 -24.301 1.00 89.00 87 ASP A N 1
ATOM 680 C CA . ASP A 1 87 ? 16.533 -11.801 -24.364 1.00 89.00 87 ASP A CA 1
ATOM 681 C C . ASP A 1 87 ? 17.245 -12.391 -23.130 1.00 89.00 87 ASP A C 1
ATOM 683 O O . ASP A 1 87 ? 17.101 -13.571 -22.815 1.00 89.00 87 ASP A O 1
ATOM 687 N N . ASP A 1 88 ? 18.002 -11.565 -22.410 1.00 90.69 88 ASP A N 1
ATOM 688 C CA . ASP A 1 88 ? 18.707 -11.884 -21.167 1.00 90.69 88 ASP A CA 1
ATOM 689 C C . ASP A 1 88 ? 17.876 -11.594 -19.898 1.00 90.69 88 ASP A C 1
ATOM 691 O O . ASP A 1 88 ? 18.412 -11.602 -18.788 1.00 90.69 88 ASP A O 1
ATOM 695 N N . ASN A 1 89 ? 16.567 -11.346 -20.044 1.00 90.25 89 ASN A N 1
ATOM 696 C CA . ASN A 1 89 ? 15.653 -10.921 -18.976 1.00 90.25 89 ASN A CA 1
ATOM 697 C C . ASN A 1 89 ? 16.077 -9.617 -18.278 1.00 90.25 89 ASN A C 1
ATOM 699 O O . ASN A 1 89 ? 15.734 -9.396 -17.110 1.00 90.25 89 ASN A O 1
ATOM 703 N N . THR A 1 90 ? 16.801 -8.735 -18.968 1.00 94.25 90 THR A N 1
ATOM 704 C CA . THR A 1 90 ? 17.086 -7.393 -18.452 1.00 94.25 90 THR A CA 1
ATOM 705 C C . THR A 1 90 ? 16.017 -6.385 -18.858 1.00 94.25 90 THR A C 1
ATOM 707 O O . THR A 1 90 ? 15.325 -6.534 -19.869 1.00 94.25 90 THR A O 1
ATOM 710 N N . LEU A 1 91 ? 15.854 -5.349 -18.038 1.00 95.44 91 LEU A N 1
ATOM 711 C CA . LEU A 1 91 ? 14.930 -4.246 -18.273 1.00 95.44 91 LEU A CA 1
ATOM 712 C C . LEU A 1 91 ? 15.596 -2.927 -17.891 1.00 95.44 91 LEU A C 1
ATOM 714 O O . LEU A 1 91 ? 16.010 -2.733 -16.746 1.00 95.44 91 LEU A O 1
ATOM 718 N N . THR A 1 92 ? 15.664 -1.999 -18.841 1.00 95.88 92 THR A N 1
ATOM 719 C CA . THR A 1 92 ? 16.092 -0.624 -18.578 1.00 95.88 92 THR A CA 1
ATOM 720 C C . THR A 1 92 ? 14.920 0.170 -18.002 1.00 95.88 92 THR A C 1
ATOM 722 O O . THR A 1 92 ? 13.858 0.249 -18.622 1.00 95.88 92 THR A O 1
ATOM 725 N N . LEU A 1 93 ? 15.112 0.809 -16.852 1.00 95.62 93 LEU A N 1
ATOM 726 C CA . LEU A 1 93 ? 14.131 1.653 -16.162 1.00 95.62 93 LEU A CA 1
ATOM 727 C C . LEU A 1 93 ? 14.149 3.097 -16.698 1.00 95.62 93 LEU A C 1
ATOM 729 O O . LEU A 1 93 ? 14.968 3.453 -17.554 1.00 95.62 93 LEU A O 1
ATOM 733 N N . LEU A 1 94 ? 13.245 3.955 -16.216 1.00 95.88 94 LEU A N 1
ATOM 734 C CA . LEU A 1 94 ? 13.205 5.368 -16.626 1.00 95.88 94 LEU A CA 1
ATOM 735 C C . LEU A 1 94 ? 14.357 6.185 -16.036 1.00 95.88 94 LEU A C 1
ATOM 737 O O . LEU A 1 94 ? 14.768 7.185 -16.624 1.00 95.88 94 LEU A O 1
ATOM 741 N N . SER A 1 95 ? 14.930 5.753 -14.912 1.00 91.88 95 SER A N 1
ATOM 742 C CA . SER A 1 95 ? 16.192 6.297 -14.402 1.00 91.88 95 SER A CA 1
ATOM 743 C C . SER A 1 95 ? 17.411 5.983 -15.280 1.00 91.88 95 SER A C 1
ATOM 745 O O . SER A 1 95 ? 18.479 6.537 -15.035 1.00 91.88 95 SER A O 1
ATOM 747 N N . GLY A 1 96 ? 17.270 5.104 -16.279 1.00 92.75 96 GLY A N 1
ATOM 748 C CA . GLY A 1 96 ? 18.374 4.585 -17.091 1.00 92.75 96 GLY A CA 1
ATOM 749 C C . GLY A 1 96 ? 19.099 3.398 -16.454 1.00 92.75 96 GLY A C 1
ATOM 750 O O . GLY A 1 96 ? 20.008 2.842 -17.060 1.00 92.75 96 GLY A O 1
ATOM 751 N N . ARG A 1 97 ? 18.700 2.987 -15.246 1.00 91.00 97 ARG A N 1
ATOM 752 C CA . ARG A 1 97 ? 19.232 1.791 -14.589 1.00 91.00 97 ARG A CA 1
ATOM 753 C C . ARG A 1 97 ? 18.758 0.536 -15.305 1.00 91.00 97 ARG A C 1
ATOM 755 O O . ARG A 1 97 ? 17.592 0.444 -15.668 1.00 91.00 97 ARG A O 1
ATOM 762 N N . GLU A 1 98 ? 19.633 -0.448 -15.426 1.00 93.06 98 GLU A N 1
ATOM 763 C CA . GLU A 1 98 ? 19.265 -1.786 -15.878 1.00 93.06 98 GLU A CA 1
ATOM 764 C C . GLU A 1 98 ? 19.113 -2.719 -14.683 1.00 93.06 98 GLU A C 1
ATOM 766 O O . GLU A 1 98 ? 19.909 -2.687 -13.740 1.00 93.06 98 GLU A O 1
ATOM 771 N N . ILE A 1 99 ? 18.069 -3.540 -14.720 1.00 92.56 99 ILE A N 1
ATOM 772 C CA . ILE A 1 99 ? 17.814 -4.577 -13.724 1.00 92.56 99 ILE A CA 1
ATOM 773 C C . ILE A 1 99 ? 17.619 -5.925 -14.411 1.00 92.56 99 ILE A C 1
ATOM 775 O O . ILE A 1 99 ? 17.155 -5.984 -15.546 1.00 92.56 99 ILE A O 1
ATOM 779 N N . SER A 1 100 ? 17.924 -7.008 -13.700 1.00 93.06 100 SER A N 1
ATOM 780 C CA . SER A 1 100 ? 17.501 -8.352 -14.097 1.00 93.06 100 SER A CA 1
ATOM 781 C C . SER A 1 100 ? 16.133 -8.641 -13.486 1.00 93.06 100 SER A C 1
ATOM 783 O O . SER A 1 100 ? 15.941 -8.457 -12.280 1.00 93.06 100 SER A O 1
ATOM 785 N N . ILE A 1 101 ? 15.176 -9.047 -14.318 1.00 94.00 101 ILE A N 1
ATOM 786 C CA . ILE A 1 101 ? 13.821 -9.377 -13.880 1.00 94.00 101 ILE A CA 1
ATOM 787 C C . ILE A 1 101 ? 13.860 -10.699 -13.102 1.00 94.00 101 ILE A C 1
ATOM 789 O O . ILE A 1 101 ? 14.325 -11.711 -13.639 1.00 94.00 101 ILE A O 1
ATOM 793 N N . PRO A 1 102 ? 13.341 -10.734 -11.861 1.00 93.25 102 PRO A N 1
ATOM 794 C CA . PRO A 1 102 ? 13.262 -11.969 -11.097 1.00 93.25 102 PRO A CA 1
ATOM 795 C C . PRO A 1 102 ? 12.442 -13.043 -11.836 1.00 93.25 102 PRO A C 1
ATOM 797 O O . PRO A 1 102 ? 11.341 -12.762 -12.311 1.00 93.25 102 PRO A O 1
ATOM 800 N N . PRO A 1 103 ? 12.907 -14.303 -11.897 1.00 91.31 103 PRO A N 1
ATOM 801 C CA . PRO A 1 103 ? 12.261 -15.358 -12.688 1.00 91.31 103 PRO A CA 1
ATOM 802 C C . PRO A 1 103 ? 10.866 -15.753 -12.173 1.00 91.31 103 PRO A C 1
ATOM 804 O O . PRO A 1 103 ? 10.100 -16.414 -12.873 1.00 91.31 103 PRO A O 1
ATOM 807 N N . ASN A 1 104 ? 10.523 -15.373 -10.940 1.00 92.88 104 ASN A N 1
ATOM 808 C CA . ASN A 1 104 ? 9.195 -15.566 -10.361 1.00 92.88 104 ASN A CA 1
ATOM 809 C C . ASN A 1 104 ? 8.184 -14.480 -10.775 1.00 92.88 104 ASN A C 1
ATOM 811 O O . ASN A 1 104 ? 6.988 -14.672 -10.537 1.00 92.88 104 ASN A O 1
ATOM 815 N N . TRP A 1 105 ? 8.622 -13.371 -11.382 1.00 95.00 105 TRP A N 1
ATOM 816 C CA . TRP A 1 105 ? 7.730 -12.337 -11.908 1.00 95.00 105 TRP A CA 1
ATOM 817 C C . TRP A 1 105 ? 7.156 -12.796 -13.245 1.00 95.00 105 TRP A C 1
ATOM 819 O O . TRP A 1 105 ? 7.795 -12.733 -14.293 1.00 95.00 105 TRP A O 1
ATOM 829 N N . LYS A 1 106 ? 5.925 -13.301 -13.202 1.00 95.88 106 LYS A N 1
ATOM 830 C CA . LYS A 1 106 ? 5.213 -13.728 -14.404 1.00 95.88 106 LYS A CA 1
ATOM 831 C C . LYS A 1 106 ? 4.697 -12.496 -15.130 1.00 95.88 106 LYS A C 1
ATOM 833 O O . LYS A 1 106 ? 4.057 -11.664 -14.507 1.00 95.88 106 LYS A O 1
ATOM 838 N N . ASN A 1 107 ? 4.940 -12.415 -16.431 1.00 96.75 107 ASN A N 1
ATOM 839 C CA . ASN A 1 107 ? 4.385 -11.386 -17.305 1.00 96.75 107 ASN A CA 1
ATOM 840 C C . ASN A 1 107 ? 4.179 -11.993 -18.706 1.00 96.75 107 ASN A C 1
ATOM 842 O O . ASN A 1 107 ? 5.102 -11.973 -19.521 1.00 96.75 107 ASN A O 1
ATOM 846 N N . PRO A 1 108 ? 3.011 -12.596 -18.993 1.00 96.56 108 PRO A N 1
ATOM 847 C CA . PRO A 1 108 ? 2.788 -13.328 -20.240 1.00 96.56 108 PRO A CA 1
ATOM 848 C C . PRO A 1 108 ? 2.837 -12.445 -21.494 1.00 96.56 108 PRO A C 1
ATOM 850 O O . PRO A 1 108 ? 3.093 -12.965 -22.577 1.00 96.56 108 PRO A O 1
ATOM 853 N N . LEU A 1 109 ? 2.599 -11.134 -21.367 1.00 96.38 109 LEU A N 1
ATOM 854 C CA . LEU A 1 109 ? 2.645 -10.192 -22.491 1.00 96.38 109 LEU A CA 1
ATOM 855 C C . LEU A 1 109 ? 4.045 -9.606 -22.720 1.00 96.38 109 LEU A C 1
ATOM 857 O O . LEU A 1 109 ? 4.306 -9.038 -23.781 1.00 96.38 109 LEU A O 1
ATOM 861 N N . ASN A 1 110 ? 4.952 -9.770 -21.750 1.00 96.44 110 ASN A N 1
ATOM 862 C CA . ASN A 1 110 ? 6.242 -9.082 -21.698 1.00 96.44 110 ASN A CA 1
ATOM 863 C C . ASN A 1 110 ? 6.095 -7.558 -21.883 1.00 96.44 110 ASN A C 1
ATOM 865 O O . ASN A 1 110 ? 6.885 -6.923 -22.579 1.00 96.44 110 ASN A O 1
ATOM 869 N N . GLU A 1 111 ? 5.046 -6.982 -21.298 1.00 97.62 111 GLU A N 1
ATOM 870 C CA . GLU A 1 111 ? 4.789 -5.542 -21.291 1.00 97.62 111 GLU A CA 1
ATOM 871 C C . GLU A 1 111 ? 5.004 -5.025 -19.870 1.00 97.62 111 GLU A C 1
ATOM 873 O O . GLU A 1 111 ? 4.290 -5.406 -18.940 1.00 97.62 111 GLU A O 1
ATOM 878 N N . TRP A 1 112 ? 6.047 -4.218 -19.691 1.00 98.19 112 TRP A N 1
ATOM 879 C CA . TRP A 1 112 ? 6.431 -3.623 -18.417 1.00 98.19 112 TRP A CA 1
ATOM 880 C C . TRP A 1 112 ? 6.143 -2.130 -18.471 1.00 98.19 112 TRP A C 1
ATOM 882 O O . TRP A 1 112 ? 6.791 -1.395 -19.215 1.00 98.19 112 TRP A O 1
ATOM 892 N N . HIS A 1 113 ? 5.166 -1.700 -17.691 1.00 98.69 113 HIS A N 1
ATOM 893 C CA . HIS A 1 113 ? 4.775 -0.310 -17.517 1.00 98.69 113 HIS A CA 1
ATOM 894 C C . HIS A 1 113 ? 5.735 0.347 -16.531 1.00 98.69 113 HIS A C 1
ATOM 896 O O . HIS A 1 113 ? 5.952 -0.162 -15.429 1.00 98.69 113 HIS A O 1
ATOM 902 N N . LEU A 1 114 ? 6.361 1.444 -16.936 1.00 98.56 114 LEU A N 1
ATOM 903 C CA . LEU A 1 114 ? 7.446 2.063 -16.193 1.00 98.56 114 LEU A CA 1
ATOM 904 C C . LEU A 1 114 ? 7.061 3.459 -15.751 1.00 98.56 114 LEU A C 1
ATOM 906 O O . LEU A 1 114 ? 6.628 4.276 -16.560 1.00 98.56 114 LEU A O 1
ATOM 910 N N . GLY A 1 115 ? 7.304 3.733 -14.477 1.00 97.88 115 GLY A N 1
ATOM 911 C CA . GLY A 1 115 ? 7.153 5.052 -13.887 1.00 97.88 115 GLY A CA 1
ATOM 912 C C . GLY A 1 115 ? 8.410 5.468 -13.148 1.00 97.88 115 GLY A C 1
ATOM 913 O O . GLY A 1 115 ? 9.271 4.650 -12.817 1.00 97.88 115 GLY A O 1
ATOM 914 N N . LYS A 1 116 ? 8.516 6.763 -12.880 1.00 95.56 116 LYS A N 1
ATOM 915 C CA . LYS A 1 116 ? 9.569 7.331 -12.046 1.00 95.56 116 LYS A CA 1
ATOM 916 C C . LYS A 1 116 ? 9.006 8.510 -11.283 1.00 95.56 116 LYS A C 1
ATOM 918 O O . LYS A 1 116 ? 8.262 9.303 -11.851 1.00 95.56 116 LYS A O 1
ATOM 923 N N . LYS A 1 117 ? 9.392 8.631 -10.019 1.00 92.38 117 LYS A N 1
ATOM 924 C CA . LYS A 1 117 ? 9.033 9.782 -9.196 1.00 92.38 117 LYS A CA 1
ATOM 925 C C . LYS A 1 117 ? 10.157 10.117 -8.232 1.00 92.38 117 LYS A C 1
ATOM 927 O O . LYS A 1 117 ? 10.765 9.217 -7.645 1.00 92.38 117 LYS A O 1
ATOM 932 N N . PHE A 1 118 ? 10.460 11.397 -8.090 1.00 88.25 118 PHE A N 1
ATOM 933 C CA . PHE A 1 118 ? 11.444 11.862 -7.124 1.00 88.25 118 PHE A CA 1
ATOM 934 C C . PHE A 1 118 ? 10.839 11.959 -5.727 1.00 88.25 118 PHE A C 1
ATOM 936 O O . PHE A 1 118 ? 9.640 12.179 -5.556 1.00 88.25 118 PHE A O 1
ATOM 943 N N . LEU A 1 119 ? 11.687 11.814 -4.708 1.00 82.69 119 LEU A N 1
ATOM 944 C CA . LEU A 1 119 ? 11.252 11.882 -3.315 1.00 82.69 119 LEU A CA 1
ATOM 945 C C . LEU A 1 119 ? 10.557 13.209 -2.994 1.00 82.69 119 LEU A C 1
ATOM 947 O O . LEU A 1 119 ? 9.568 13.215 -2.267 1.00 82.69 119 LEU A O 1
ATOM 951 N N . GLN A 1 120 ? 11.044 14.311 -3.568 1.00 78.81 120 GLN A N 1
ATOM 952 C CA . GLN A 1 120 ? 10.500 15.642 -3.303 1.00 78.81 120 GLN A CA 1
ATOM 953 C C . GLN A 1 120 ? 9.128 15.856 -3.950 1.00 78.81 120 GLN A C 1
ATOM 955 O O . GLN A 1 120 ? 8.351 16.678 -3.485 1.00 78.81 120 GLN A O 1
ATOM 960 N N . GLU A 1 121 ? 8.798 15.110 -5.006 1.00 84.25 121 GLU A N 1
ATOM 961 C CA . GLU A 1 121 ? 7.450 15.142 -5.578 1.00 84.25 121 GLU A CA 1
ATOM 962 C C . GLU A 1 121 ? 6.444 14.382 -4.711 1.00 84.25 121 GLU A C 1
ATOM 964 O O . GLU A 1 121 ? 5.258 14.704 -4.716 1.00 84.25 121 GLU A O 1
ATOM 969 N N . ILE A 1 122 ? 6.909 13.345 -4.007 1.00 83.25 122 ILE A N 1
ATOM 970 C CA . ILE A 1 122 ? 6.082 12.552 -3.094 1.00 83.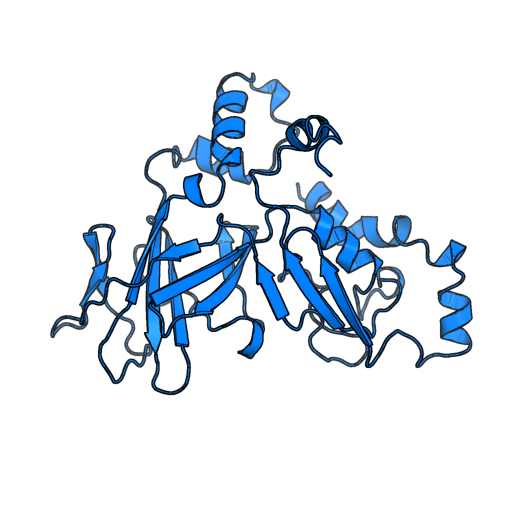25 122 ILE A CA 1
ATOM 971 C C . ILE A 1 122 ? 5.860 13.330 -1.791 1.00 83.25 122 ILE A C 1
ATOM 973 O O . ILE A 1 122 ? 4.725 13.434 -1.319 1.00 83.25 122 ILE A O 1
ATOM 977 N N . PHE A 1 123 ? 6.932 13.931 -1.265 1.00 79.38 123 PHE A N 1
ATOM 978 C CA . PHE A 1 123 ? 6.941 14.712 -0.029 1.00 79.38 123 PHE A CA 1
ATOM 979 C C . PHE A 1 123 ? 7.428 16.156 -0.279 1.00 79.38 123 PHE A C 1
ATOM 981 O O . PHE A 1 123 ? 8.558 16.485 0.086 1.00 79.38 123 PHE A O 1
ATOM 988 N N . PRO A 1 124 ? 6.635 17.046 -0.905 1.00 74.19 124 PRO A N 1
ATOM 989 C CA . PRO A 1 124 ? 7.050 18.430 -1.163 1.00 74.19 124 PRO A CA 1
ATOM 990 C C . PRO A 1 124 ? 7.469 19.196 0.096 1.00 74.19 124 PRO A C 1
ATOM 992 O O . PRO A 1 124 ? 8.455 19.933 0.076 1.00 74.19 124 PRO A O 1
ATOM 995 N N . SER A 1 125 ? 6.774 18.974 1.216 1.00 69.12 125 SER A N 1
ATOM 996 C CA . SER A 1 125 ? 7.064 19.654 2.489 1.00 69.12 125 SER A CA 1
ATOM 997 C C . SER A 1 125 ? 8.380 19.205 3.135 1.00 69.12 125 SER A C 1
ATOM 999 O O . SER A 1 125 ? 8.896 19.863 4.040 1.00 69.12 125 SER A O 1
ATOM 1001 N N . LEU A 1 126 ? 8.939 18.078 2.683 1.00 64.81 126 LEU A N 1
ATOM 1002 C CA . LEU A 1 126 ? 10.232 17.583 3.140 1.00 64.81 126 LEU A CA 1
ATOM 1003 C C . LEU A 1 126 ? 11.349 18.564 2.787 1.00 64.81 126 LEU A C 1
ATOM 1005 O O . LEU A 1 126 ? 12.208 18.806 3.627 1.00 64.81 126 LEU A O 1
ATOM 1009 N N . LEU A 1 127 ? 11.321 19.148 1.584 1.00 61.81 127 LEU A N 1
ATOM 1010 C CA . LEU A 1 127 ? 12.335 20.109 1.145 1.00 61.81 127 LEU A CA 1
ATOM 1011 C C . LEU A 1 127 ? 12.361 21.351 2.036 1.00 61.81 127 LEU A C 1
ATOM 1013 O O . LEU A 1 127 ? 13.424 21.726 2.520 1.00 61.81 127 LEU A O 1
ATOM 1017 N N . GLU A 1 128 ? 11.192 21.932 2.316 1.00 64.00 128 GLU A N 1
ATOM 1018 C CA . GLU A 1 128 ? 11.074 23.102 3.195 1.00 64.00 128 GLU A CA 1
ATOM 1019 C C . GLU A 1 128 ? 11.653 22.799 4.585 1.00 64.00 128 GLU A C 1
ATOM 1021 O O . GLU A 1 128 ? 12.487 23.545 5.097 1.00 64.00 128 GLU A O 1
ATOM 1026 N N . LYS A 1 129 ? 11.303 21.641 5.158 1.00 63.53 129 LYS A N 1
ATOM 1027 C CA . LYS A 1 129 ? 11.827 21.197 6.460 1.00 63.53 129 LYS A CA 1
ATOM 1028 C C . LYS A 1 129 ? 13.335 20.934 6.434 1.00 63.53 129 LYS A C 1
ATOM 1030 O O . LYS A 1 129 ? 14.008 21.169 7.435 1.00 63.53 129 LYS A O 1
ATOM 1035 N N . MET A 1 130 ? 13.880 20.438 5.322 1.00 59.41 130 MET A N 1
ATOM 1036 C CA . MET A 1 130 ? 15.323 20.230 5.157 1.00 59.41 130 MET A CA 1
ATOM 1037 C C . MET A 1 130 ? 16.077 21.566 5.103 1.00 59.41 130 MET A C 1
ATOM 1039 O O . MET A 1 130 ? 17.072 21.721 5.811 1.00 59.41 130 MET A O 1
ATOM 1043 N N . GLU A 1 131 ? 15.580 22.542 4.338 1.00 62.78 131 GLU A N 1
ATOM 1044 C CA . GLU A 1 131 ? 16.164 23.889 4.247 1.00 62.78 131 GLU A CA 1
ATOM 1045 C C . GLU A 1 131 ? 16.076 24.668 5.566 1.00 62.78 131 GLU A C 1
ATOM 1047 O O . GLU A 1 131 ? 16.981 25.433 5.912 1.00 62.78 131 GLU A O 1
ATOM 1052 N N . GLU A 1 132 ? 14.980 24.509 6.310 1.00 62.78 132 GLU A N 1
ATOM 1053 C CA . GLU A 1 132 ? 14.840 25.066 7.658 1.00 62.78 132 GLU A CA 1
ATOM 1054 C C . GLU A 1 132 ? 15.836 24.421 8.624 1.00 62.78 132 GLU A C 1
ATOM 1056 O O . GLU A 1 132 ? 16.475 25.126 9.406 1.00 62.78 132 GLU A O 1
ATOM 1061 N N . LYS A 1 133 ? 16.040 23.102 8.531 1.00 59.66 133 LYS A N 1
ATOM 1062 C CA . LYS A 1 133 ? 16.972 22.373 9.394 1.00 59.66 133 LYS A CA 1
ATOM 1063 C C . LYS A 1 133 ? 18.436 22.739 9.154 1.00 59.66 133 LYS A C 1
ATOM 1065 O O . LYS A 1 133 ? 19.181 22.843 10.123 1.00 59.66 133 LYS A O 1
ATOM 1070 N N . GLU A 1 134 ? 18.856 22.985 7.914 1.00 58.06 134 GLU A N 1
ATOM 1071 C CA . GLU A 1 134 ? 20.215 23.490 7.637 1.00 58.06 134 GLU A CA 1
ATOM 1072 C C . GLU A 1 134 ? 20.502 24.844 8.312 1.00 58.06 134 GLU A C 1
ATOM 1074 O O . GLU A 1 134 ? 21.663 25.198 8.520 1.00 58.06 134 GLU A O 1
ATOM 1079 N N . LYS A 1 135 ? 19.457 25.597 8.684 1.00 59.06 135 LYS A N 1
ATOM 1080 C CA . LYS A 1 135 ? 19.561 26.884 9.392 1.00 59.06 135 LYS A CA 1
ATOM 1081 C C . LYS A 1 135 ? 19.510 26.745 10.919 1.00 59.06 135 LYS A C 1
ATOM 1083 O O . LYS A 1 135 ? 19.795 27.723 11.611 1.00 59.06 135 LYS A O 1
ATOM 1088 N N . LEU A 1 136 ? 19.147 25.575 11.447 1.00 55.31 136 LEU A N 1
ATOM 1089 C CA . LEU A 1 136 ? 19.060 25.291 12.883 1.00 55.31 136 LEU A CA 1
ATOM 1090 C C . LEU A 1 136 ? 20.415 24.798 13.423 1.00 55.31 136 LEU A C 1
ATOM 1092 O O . LEU A 1 136 ? 21.182 24.140 12.721 1.00 55.31 136 LEU A O 1
ATOM 1096 N N . ASN A 1 137 ? 20.738 25.135 14.674 1.00 52.22 137 ASN A N 1
ATOM 1097 C CA . ASN A 1 137 ? 22.002 24.738 15.312 1.00 52.22 137 ASN A CA 1
ATOM 1098 C C . ASN A 1 137 ? 21.876 23.353 15.995 1.00 52.22 137 ASN A C 1
ATOM 1100 O O . ASN A 1 137 ? 20.770 22.860 16.206 1.00 52.22 137 ASN A O 1
ATOM 1104 N N . GLU A 1 138 ? 22.999 22.703 16.344 1.00 50.06 138 GLU A N 1
ATOM 1105 C CA . GLU A 1 138 ? 23.031 21.312 16.863 1.00 50.06 138 GLU A CA 1
ATOM 1106 C C . GLU A 1 138 ? 22.143 21.060 18.101 1.00 50.06 138 GLU A C 1
ATOM 1108 O O . GLU A 1 138 ? 21.738 19.922 18.343 1.00 50.06 138 GLU A O 1
ATOM 1113 N N . ASN A 1 139 ? 21.800 22.104 18.862 1.00 50.62 139 ASN A N 1
ATOM 1114 C CA . ASN A 1 139 ? 20.989 22.000 20.077 1.00 50.62 139 ASN A CA 1
ATOM 1115 C C . ASN A 1 139 ? 19.472 22.028 19.813 1.00 50.62 139 ASN A C 1
ATOM 1117 O O . ASN A 1 139 ? 18.710 21.570 20.663 1.00 50.62 139 ASN A O 1
ATOM 1121 N N . ASP A 1 140 ? 19.034 22.494 18.639 1.00 49.78 140 ASP A N 1
ATOM 1122 C CA . ASP A 1 140 ? 17.615 22.605 18.260 1.00 49.78 140 ASP A CA 1
ATOM 1123 C C . ASP A 1 140 ? 17.053 21.289 17.662 1.00 49.78 140 ASP A C 1
ATOM 1125 O O . ASP A 1 140 ? 15.868 21.178 17.350 1.00 49.78 140 ASP A O 1
ATOM 1129 N N . ILE A 1 141 ? 17.894 20.256 17.504 1.00 48.41 141 ILE A N 1
ATOM 1130 C CA . ILE A 1 141 ? 17.607 19.022 16.739 1.00 48.41 141 ILE A CA 1
ATOM 1131 C C . ILE A 1 141 ? 16.709 18.017 17.504 1.00 48.41 141 ILE A C 1
ATOM 1133 O O . ILE A 1 141 ? 16.381 16.949 16.992 1.00 48.41 141 ILE A O 1
ATOM 1137 N N . GLN A 1 142 ? 16.247 18.323 18.720 1.00 47.44 142 GLN A N 1
ATOM 1138 C CA . GLN A 1 142 ? 15.545 17.331 19.554 1.00 47.44 142 GLN A CA 1
ATOM 1139 C C . GLN A 1 142 ? 14.082 17.022 19.169 1.00 47.44 142 GLN A C 1
ATOM 1141 O O . GLN A 1 142 ? 13.535 16.061 19.711 1.00 47.44 142 GLN A O 1
ATOM 1146 N N . GLU A 1 143 ? 13.457 17.734 18.221 1.00 45.62 143 GLU A N 1
ATOM 1147 C CA . GLU A 1 143 ? 12.010 17.591 17.940 1.00 45.62 143 GLU A CA 1
ATOM 1148 C C . GLU A 1 143 ? 11.611 17.163 16.511 1.00 45.62 143 GLU A C 1
ATOM 1150 O O . GLU A 1 143 ? 10.424 17.144 16.192 1.00 45.62 143 GLU A O 1
ATOM 1155 N N . PHE A 1 144 ? 12.540 16.742 15.645 1.00 45.03 144 PHE A N 1
ATOM 1156 C CA . PHE A 1 144 ? 12.189 16.335 14.273 1.00 45.03 144 PHE A CA 1
ATOM 1157 C C . PHE A 1 144 ? 12.162 14.806 14.070 1.00 45.03 144 PHE A C 1
ATOM 1159 O O . PHE A 1 144 ? 12.945 14.071 14.678 1.00 45.03 144 PHE A O 1
ATOM 1166 N N . PRO A 1 145 ? 11.269 14.274 13.209 1.00 51.62 145 PRO A N 1
ATOM 1167 C CA . PRO A 1 145 ? 11.258 12.852 12.893 1.00 51.62 145 PRO A CA 1
ATOM 1168 C C . PRO A 1 145 ? 12.541 12.466 12.140 1.00 51.62 145 PRO A C 1
ATOM 1170 O O . PRO A 1 145 ? 12.868 13.063 11.113 1.00 51.62 145 PRO A O 1
ATOM 1173 N N . ARG A 1 146 ? 13.231 11.414 12.622 1.00 54.62 146 ARG A N 1
ATOM 1174 C CA . ARG A 1 146 ? 14.528 10.895 12.114 1.00 54.62 146 ARG A CA 1
ATOM 1175 C C . ARG A 1 146 ? 14.610 10.696 10.595 1.00 54.62 146 ARG A C 1
ATOM 1177 O O . ARG A 1 146 ? 15.703 10.566 10.055 1.00 54.62 146 ARG A O 1
ATOM 1184 N N . PHE A 1 147 ? 13.474 10.628 9.908 1.00 54.53 147 PHE A N 1
ATOM 1185 C CA . PHE A 1 147 ? 13.402 10.542 8.457 1.00 54.53 147 PHE A CA 1
ATOM 1186 C C . PHE A 1 147 ? 14.140 11.700 7.765 1.00 54.53 147 PHE A C 1
ATOM 1188 O O . PHE A 1 147 ? 15.017 11.450 6.938 1.00 54.53 147 PHE A O 1
ATOM 1195 N N . VAL A 1 148 ? 13.862 12.948 8.165 1.00 55.59 148 VAL A N 1
ATOM 1196 C CA . VAL A 1 148 ? 14.553 14.136 7.633 1.00 55.59 148 VAL A CA 1
ATOM 1197 C C . VAL A 1 148 ? 16.045 14.050 7.957 1.00 55.59 148 VAL A C 1
ATOM 1199 O O . VAL A 1 148 ? 16.883 14.300 7.097 1.00 55.59 148 VAL A O 1
ATOM 1202 N N . ASP A 1 149 ? 16.389 13.608 9.169 1.00 57.38 149 ASP A N 1
ATOM 1203 C CA . ASP A 1 149 ? 17.777 13.460 9.614 1.00 57.38 149 ASP A CA 1
ATOM 1204 C C . ASP A 1 149 ? 18.571 12.488 8.746 1.00 57.38 149 ASP A C 1
ATOM 1206 O O . ASP A 1 149 ? 19.701 12.802 8.387 1.00 57.38 149 ASP A O 1
ATOM 1210 N N . LYS A 1 150 ? 17.986 11.341 8.384 1.00 57.69 150 LYS A N 1
ATOM 1211 C CA . LYS A 1 150 ? 18.633 10.338 7.529 1.00 57.69 150 LYS A CA 1
ATOM 1212 C C . LYS A 1 150 ? 18.857 10.872 6.117 1.00 57.69 150 LYS A C 1
ATOM 1214 O O . LYS A 1 150 ? 19.958 10.750 5.596 1.00 57.69 150 LYS A O 1
ATOM 1219 N N . ILE A 1 151 ? 17.849 11.510 5.520 1.00 58.94 151 ILE A N 1
ATOM 1220 C CA . ILE A 1 151 ? 17.953 12.079 4.166 1.00 58.94 151 ILE A CA 1
ATOM 1221 C C . ILE A 1 151 ? 18.996 13.196 4.124 1.00 58.94 151 ILE A C 1
ATOM 1223 O O . ILE A 1 151 ? 19.813 13.227 3.204 1.00 58.94 151 ILE A O 1
ATOM 1227 N N . VAL A 1 152 ? 18.990 14.084 5.124 1.00 57.38 152 VAL A N 1
ATOM 1228 C CA . VAL A 1 152 ? 19.980 15.161 5.263 1.00 57.38 152 VAL A CA 1
ATOM 1229 C C . VAL A 1 152 ? 21.379 14.575 5.487 1.00 57.38 152 VAL A C 1
ATOM 1231 O O . VAL A 1 152 ? 22.317 14.958 4.791 1.00 57.38 152 VAL A O 1
ATOM 1234 N N . ALA A 1 153 ? 21.534 13.611 6.402 1.00 55.81 153 ALA A N 1
ATOM 1235 C CA . ALA A 1 153 ? 22.824 12.985 6.711 1.00 55.81 153 ALA A CA 1
ATOM 1236 C C . ALA A 1 153 ? 23.423 12.237 5.513 1.00 55.81 153 ALA A C 1
ATOM 1238 O O . ALA A 1 153 ? 24.631 12.294 5.281 1.00 55.81 153 ALA A O 1
ATOM 1239 N N . GLU A 1 154 ? 22.584 11.561 4.731 1.00 57.88 154 GLU A N 1
ATOM 1240 C CA . GLU A 1 154 ? 22.995 10.829 3.533 1.00 57.88 154 GLU A CA 1
ATOM 1241 C C . GLU A 1 154 ? 23.042 11.721 2.272 1.00 57.88 154 GLU A C 1
ATOM 1243 O O . GLU A 1 154 ? 23.383 11.232 1.195 1.00 57.88 154 GLU A O 1
ATOM 1248 N N . LYS A 1 155 ? 22.742 13.028 2.388 1.00 55.22 155 LYS A N 1
ATOM 1249 C CA . LYS A 1 155 ? 22.670 13.997 1.273 1.00 55.22 155 LYS A CA 1
ATOM 1250 C C . LYS A 1 155 ? 21.809 13.500 0.108 1.00 55.22 155 LYS A C 1
ATOM 1252 O O . LYS A 1 155 ? 22.134 13.688 -1.064 1.00 55.22 155 LYS A O 1
ATOM 1257 N N . LEU A 1 156 ? 20.698 12.845 0.432 1.00 58.59 156 LEU A N 1
ATOM 1258 C CA . LEU A 1 156 ? 19.798 12.235 -0.549 1.00 58.59 156 LEU A CA 1
ATOM 1259 C C . LEU A 1 156 ? 18.927 13.274 -1.282 1.00 58.59 156 LEU A C 1
ATOM 1261 O O . LEU A 1 156 ? 18.128 12.890 -2.133 1.00 58.59 156 LEU A O 1
ATOM 1265 N N . SER A 1 157 ? 19.061 14.567 -0.962 1.00 57.69 157 SER A N 1
ATOM 1266 C CA . SER A 1 157 ? 18.072 15.601 -1.276 1.00 57.69 157 SER A CA 1
ATOM 1267 C C . SER A 1 157 ? 17.786 15.769 -2.759 1.00 57.69 157 SER A C 1
ATOM 1269 O O . SER A 1 157 ? 16.623 15.948 -3.078 1.00 57.69 157 SER A O 1
ATOM 1271 N N . ASP A 1 158 ? 18.771 15.666 -3.658 1.00 56.03 158 ASP A N 1
ATOM 1272 C CA . ASP A 1 158 ? 18.580 16.156 -5.037 1.00 56.03 158 ASP A CA 1
ATOM 1273 C C . ASP A 1 158 ? 18.359 15.038 -6.069 1.00 56.03 158 ASP A C 1
ATOM 1275 O O . ASP A 1 158 ? 17.767 15.273 -7.118 1.00 56.03 158 ASP A O 1
ATOM 1279 N N . ASN A 1 159 ? 18.781 13.803 -5.770 1.00 68.81 159 ASN A N 1
ATOM 1280 C CA . ASN A 1 159 ? 18.774 12.689 -6.734 1.00 68.81 159 ASN A CA 1
ATOM 1281 C C . ASN A 1 159 ? 18.020 11.440 -6.259 1.00 68.81 159 ASN A C 1
ATOM 1283 O O . ASN A 1 159 ? 17.999 10.424 -6.967 1.00 68.81 159 ASN A O 1
ATOM 1287 N N . TYR A 1 160 ? 17.400 11.474 -5.079 1.00 81.19 160 TYR A N 1
ATOM 1288 C CA . TYR A 1 160 ? 16.635 10.329 -4.611 1.00 81.19 160 TYR A CA 1
ATOM 1289 C C . TYR A 1 160 ? 15.338 10.182 -5.401 1.00 81.19 160 TYR A C 1
ATOM 1291 O O . TYR A 1 160 ? 14.481 11.066 -5.425 1.00 81.19 160 TYR A O 1
ATOM 1299 N N . ASN A 1 161 ? 15.189 9.031 -6.042 1.00 87.62 161 ASN A N 1
ATOM 1300 C CA . ASN A 1 161 ? 14.027 8.707 -6.846 1.00 87.62 161 ASN A CA 1
ATOM 1301 C C . ASN A 1 161 ? 13.649 7.242 -6.672 1.00 87.62 161 ASN A C 1
ATOM 1303 O O . ASN A 1 161 ? 14.460 6.414 -6.248 1.00 87.62 161 ASN A O 1
ATOM 1307 N N . PHE A 1 162 ? 12.409 6.957 -7.026 1.00 91.31 162 PHE A N 1
ATOM 1308 C CA . PHE A 1 162 ? 11.871 5.619 -7.134 1.00 91.31 162 PHE A CA 1
ATOM 1309 C C . PHE A 1 162 ? 11.565 5.360 -8.603 1.00 91.31 162 PHE A C 1
ATOM 1311 O O . PHE A 1 162 ? 10.874 6.157 -9.243 1.00 91.31 162 PHE A O 1
ATOM 1318 N N . ASP A 1 163 ? 12.073 4.250 -9.125 1.00 94.50 163 ASP A N 1
ATOM 1319 C CA . ASP A 1 163 ? 11.528 3.649 -10.333 1.00 94.50 163 ASP A CA 1
ATOM 1320 C C . ASP A 1 163 ? 10.360 2.738 -9.941 1.00 94.50 163 ASP A C 1
ATOM 1322 O O . ASP A 1 163 ? 10.367 2.096 -8.886 1.00 94.50 163 ASP A O 1
ATOM 1326 N N . PHE A 1 164 ? 9.366 2.662 -10.814 1.00 96.50 164 PHE A N 1
ATOM 1327 C CA . PHE A 1 164 ? 8.187 1.826 -10.650 1.00 96.50 164 PHE A CA 1
ATOM 1328 C C . PHE A 1 164 ? 8.081 0.904 -11.848 1.00 96.50 164 PHE A C 1
ATOM 1330 O O . PHE A 1 164 ? 8.216 1.346 -12.989 1.00 96.50 164 PHE A O 1
ATOM 1337 N N . ILE A 1 165 ? 7.828 -0.368 -11.577 1.00 97.62 165 ILE A N 1
ATOM 1338 C CA . ILE A 1 165 ? 7.539 -1.363 -12.602 1.00 97.62 165 ILE A CA 1
ATOM 1339 C C . ILE A 1 165 ? 6.155 -1.899 -12.313 1.00 97.62 165 ILE A C 1
ATOM 1341 O O . ILE A 1 165 ? 5.921 -2.410 -11.221 1.00 97.62 165 ILE A O 1
ATOM 1345 N N . VAL A 1 166 ? 5.267 -1.797 -13.288 1.00 98.50 166 VAL A N 1
ATOM 1346 C CA . VAL A 1 166 ? 3.901 -2.298 -13.243 1.00 98.50 166 VAL A CA 1
ATOM 1347 C C . V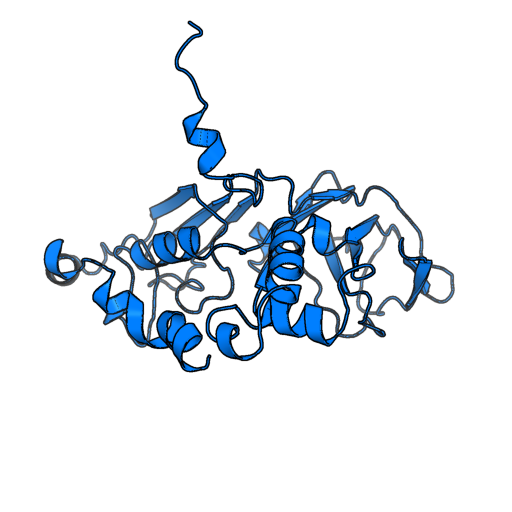AL A 1 166 ? 3.734 -3.322 -14.362 1.00 98.50 166 VAL A C 1
ATOM 1349 O O . VAL A 1 166 ? 4.230 -3.144 -15.473 1.00 98.50 166 VAL A O 1
ATOM 1352 N N . TRP A 1 167 ? 3.082 -4.440 -14.073 1.00 98.31 167 TRP A N 1
ATOM 1353 C CA . TRP A 1 167 ? 2.808 -5.470 -15.073 1.00 98.31 167 TRP A CA 1
ATOM 1354 C C . TRP A 1 167 ? 1.580 -6.280 -14.686 1.00 98.31 167 TRP A C 1
ATOM 1356 O O . TRP A 1 167 ? 1.126 -6.245 -13.543 1.00 98.31 167 TRP A O 1
ATOM 1366 N N . ASN A 1 168 ? 1.040 -7.033 -15.636 1.00 98.00 168 ASN A N 1
ATOM 1367 C CA . ASN A 1 168 ? -0.017 -7.994 -15.365 1.00 98.00 168 ASN A CA 1
ATOM 1368 C C . ASN A 1 168 ? 0.572 -9.408 -15.358 1.00 98.00 168 ASN A C 1
ATOM 1370 O O . ASN A 1 168 ? 1.222 -9.807 -16.322 1.00 98.00 168 ASN A O 1
ATOM 1374 N N . ASP A 1 169 ? 0.333 -10.185 -14.300 1.00 96.94 169 ASP A N 1
ATOM 1375 C CA . ASP A 1 169 ? 0.868 -11.551 -14.173 1.00 96.94 169 ASP A CA 1
ATOM 1376 C C . ASP A 1 169 ? 0.042 -12.630 -14.903 1.00 96.94 169 ASP A C 1
ATOM 1378 O O . ASP A 1 169 ? 0.299 -13.833 -14.780 1.00 96.94 169 ASP A O 1
ATOM 1382 N N . GLY A 1 170 ? -0.960 -12.197 -15.671 1.00 96.69 170 GLY A N 1
ATOM 1383 C CA . GLY A 1 170 ? -1.992 -13.026 -16.289 1.00 96.69 170 GLY A CA 1
ATOM 1384 C C . GLY A 1 170 ? -3.220 -13.237 -15.398 1.00 96.69 170 GLY A C 1
ATOM 1385 O O . GLY A 1 170 ? -4.192 -13.846 -15.847 1.00 96.69 170 GLY A O 1
ATOM 1386 N N . LYS A 1 171 ? -3.195 -12.766 -14.146 1.00 95.56 171 LYS A N 1
ATOM 1387 C CA . LYS A 1 171 ? -4.316 -12.844 -13.195 1.00 95.56 171 LYS A CA 1
ATOM 1388 C C . LYS A 1 171 ? -4.648 -11.491 -12.582 1.00 95.56 171 LYS A C 1
ATOM 1390 O O . LYS A 1 171 ? -5.825 -11.173 -12.437 1.00 95.56 171 L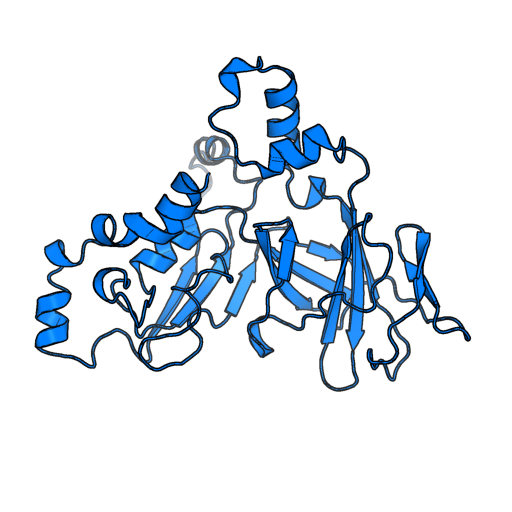YS A O 1
ATOM 1395 N N . LYS A 1 172 ? -3.636 -10.722 -12.191 1.00 96.19 172 LYS A N 1
ATOM 1396 C CA . LYS A 1 172 ? -3.772 -9.427 -11.528 1.00 96.19 172 LYS A CA 1
ATOM 1397 C C . LYS A 1 172 ? -2.658 -8.476 -11.942 1.00 96.19 172 LYS A C 1
ATOM 1399 O O . LYS A 1 172 ? -1.602 -8.886 -12.422 1.00 96.19 172 LYS A O 1
ATOM 1404 N N . TRP A 1 173 ? -2.915 -7.196 -11.720 1.00 98.00 173 TRP A N 1
ATOM 1405 C CA . TRP A 1 173 ? -1.901 -6.164 -11.836 1.00 98.00 173 TRP A CA 1
ATOM 1406 C C . TRP A 1 173 ? -0.972 -6.200 -10.627 1.00 98.00 173 TRP A C 1
ATOM 1408 O O . TRP A 1 173 ? -1.418 -6.320 -9.489 1.00 98.00 173 TRP A O 1
ATOM 1418 N N . GLN A 1 174 ? 0.320 -6.104 -10.890 1.00 97.94 174 GLN A N 1
ATOM 1419 C CA . GLN A 1 174 ? 1.383 -6.097 -9.902 1.00 97.94 174 GLN A CA 1
ATOM 1420 C C . GLN A 1 174 ? 2.226 -4.844 -10.083 1.00 97.94 174 GLN A C 1
ATOM 1422 O O . GLN A 1 174 ? 2.375 -4.352 -11.202 1.00 97.94 174 GLN A O 1
ATOM 1427 N N . ALA A 1 175 ? 2.794 -4.348 -8.989 1.00 97.75 175 ALA A N 1
ATOM 1428 C CA . ALA A 1 175 ? 3.799 -3.306 -9.039 1.00 97.75 175 ALA A CA 1
ATOM 1429 C C . ALA A 1 175 ? 4.960 -3.593 -8.091 1.00 97.75 175 ALA A C 1
ATOM 1431 O O . ALA A 1 175 ? 4.785 -4.140 -7.000 1.00 97.75 175 ALA A O 1
ATOM 1432 N N . CYS A 1 176 ? 6.146 -3.162 -8.499 1.00 95.50 176 CYS A N 1
ATOM 1433 C CA . CYS A 1 176 ? 7.344 -3.142 -7.681 1.00 95.50 176 CYS A CA 1
ATOM 1434 C C . CYS A 1 176 ? 7.892 -1.716 -7.622 1.00 95.50 176 CYS A C 1
ATOM 1436 O O . CYS A 1 176 ? 8.072 -1.066 -8.653 1.00 95.50 176 CYS A O 1
ATOM 1438 N N . LEU A 1 177 ? 8.183 -1.257 -6.407 1.00 92.62 177 LEU A N 1
ATOM 1439 C CA . LEU A 1 177 ? 8.818 0.027 -6.139 1.00 92.62 177 LEU A CA 1
ATOM 1440 C C . LEU A 1 177 ? 10.317 -0.209 -5.961 1.00 92.62 177 LEU A C 1
ATOM 1442 O O . LEU A 1 177 ? 10.724 -1.067 -5.175 1.00 92.62 177 LEU A O 1
ATOM 1446 N N . ILE A 1 178 ? 11.143 0.543 -6.682 1.00 90.12 178 ILE A N 1
ATOM 1447 C CA . ILE A 1 178 ? 12.594 0.361 -6.699 1.00 90.12 178 ILE A CA 1
ATOM 1448 C C . ILE A 1 178 ? 13.254 1.686 -6.318 1.00 90.12 178 ILE A C 1
ATOM 1450 O O . ILE A 1 178 ? 13.438 2.558 -7.170 1.00 90.12 178 ILE A O 1
ATOM 1454 N N . PRO A 1 179 ? 13.660 1.845 -5.049 1.00 86.88 179 PRO A N 1
ATOM 1455 C CA . PRO A 1 179 ? 14.485 2.970 -4.635 1.00 86.88 179 PRO A CA 1
ATOM 1456 C C . PRO A 1 179 ? 15.786 3.054 -5.442 1.00 86.88 179 PRO A C 1
ATOM 1458 O O . PRO A 1 179 ? 16.378 2.028 -5.804 1.00 86.88 179 PRO A O 1
ATOM 1461 N N . SER A 1 180 ? 16.287 4.268 -5.669 1.00 84.19 180 SER A N 1
ATOM 1462 C CA . SER A 1 180 ? 17.529 4.505 -6.420 1.00 84.19 180 SER A CA 1
ATOM 1463 C C . SER A 1 180 ? 18.754 3.792 -5.825 1.00 84.19 180 SER A C 1
ATOM 1465 O O . SER A 1 180 ? 19.651 3.399 -6.569 1.00 84.19 180 SER A O 1
ATOM 1467 N N . PHE A 1 181 ? 18.779 3.548 -4.508 1.00 78.06 181 PHE A N 1
ATOM 1468 C CA . PHE A 1 181 ? 19.854 2.805 -3.837 1.00 78.06 181 PHE A CA 1
ATOM 1469 C C . PHE A 1 181 ? 19.734 1.274 -3.923 1.00 78.06 181 PHE A C 1
ATOM 1471 O O . PHE A 1 181 ? 20.689 0.566 -3.593 1.00 78.06 181 PHE A O 1
ATOM 1478 N N . LEU A 1 182 ? 18.574 0.731 -4.313 1.00 79.81 182 LEU A N 1
ATOM 1479 C CA . LEU A 1 182 ? 18.322 -0.711 -4.275 1.00 79.81 182 LEU A CA 1
ATOM 1480 C C . LEU A 1 182 ? 18.979 -1.396 -5.473 1.00 79.81 182 LEU A C 1
ATOM 1482 O O . LEU A 1 182 ? 18.416 -1.395 -6.559 1.00 79.81 182 LEU A O 1
ATOM 1486 N N . LYS A 1 183 ? 20.151 -2.007 -5.292 1.00 70.75 183 LYS A N 1
ATOM 1487 C CA . LYS A 1 183 ? 20.932 -2.589 -6.402 1.00 70.75 183 LYS A CA 1
ATOM 1488 C C . LYS A 1 183 ? 20.306 -3.831 -7.046 1.00 70.75 183 LYS A C 1
ATOM 1490 O O . LYS A 1 183 ? 20.454 -4.011 -8.249 1.00 70.75 183 LYS A O 1
ATOM 1495 N N . HIS A 1 184 ? 19.618 -4.664 -6.267 1.00 76.38 184 HIS A N 1
ATOM 1496 C CA . HIS A 1 184 ? 19.047 -5.934 -6.723 1.00 76.38 184 HIS A CA 1
ATOM 1497 C C . HIS A 1 184 ? 17.570 -6.016 -6.346 1.00 76.38 184 HIS A C 1
ATOM 1499 O O . HIS A 1 184 ? 17.204 -5.705 -5.213 1.00 76.38 184 HIS A O 1
ATOM 1505 N N . VAL A 1 185 ? 16.733 -6.456 -7.286 1.00 84.56 185 VAL A N 1
ATOM 1506 C CA . VAL A 1 185 ? 15.269 -6.502 -7.125 1.00 84.56 185 VAL A CA 1
ATOM 1507 C C . VAL A 1 185 ? 14.728 -7.894 -6.788 1.00 84.56 185 VAL A C 1
ATOM 1509 O O . VAL A 1 185 ? 13.526 -8.056 -6.622 1.00 84.56 185 VAL A O 1
ATOM 1512 N N . GLU A 1 186 ? 15.596 -8.897 -6.637 1.00 82.19 186 GLU A N 1
ATOM 1513 C CA . GLU A 1 186 ? 15.209 -10.291 -6.352 1.00 82.19 186 GLU A CA 1
ATOM 1514 C C . GLU A 1 186 ? 14.333 -10.427 -5.099 1.00 82.19 186 GLU A C 1
ATOM 1516 O O . GLU A 1 186 ? 13.396 -11.220 -5.073 1.00 82.19 186 GLU A O 1
ATOM 1521 N N . ASN A 1 187 ? 14.613 -9.607 -4.082 1.00 75.00 187 ASN A N 1
ATOM 1522 C CA . ASN A 1 187 ? 13.875 -9.569 -2.819 1.00 75.00 187 ASN A CA 1
ATOM 1523 C C . ASN A 1 187 ? 12.962 -8.340 -2.706 1.00 75.00 187 ASN A C 1
ATOM 1525 O O . ASN A 1 187 ? 12.488 -8.021 -1.613 1.00 75.00 187 ASN A O 1
ATOM 1529 N N . ALA A 1 188 ? 12.750 -7.611 -3.806 1.00 84.12 188 ALA A N 1
ATOM 1530 C CA . ALA A 1 188 ? 11.876 -6.454 -3.787 1.00 84.12 188 ALA A CA 1
ATOM 1531 C C . ALA A 1 188 ? 10.431 -6.901 -3.550 1.00 84.12 188 ALA A C 1
ATOM 1533 O O . ALA A 1 188 ? 9.951 -7.892 -4.109 1.00 84.12 188 ALA A O 1
ATOM 1534 N N . LYS A 1 189 ? 9.733 -6.169 -2.683 1.00 88.75 189 LYS A N 1
ATOM 1535 C CA . LYS A 1 189 ? 8.345 -6.471 -2.359 1.00 88.75 189 LYS A CA 1
ATOM 1536 C C . LYS A 1 189 ? 7.460 -6.092 -3.543 1.00 88.75 189 LYS A C 1
ATOM 1538 O O . LYS A 1 189 ? 7.379 -4.924 -3.910 1.00 88.75 189 LYS A O 1
ATOM 1543 N N . VAL A 1 190 ? 6.785 -7.092 -4.096 1.00 95.00 190 VAL A N 1
ATOM 1544 C CA . VAL A 1 190 ? 5.750 -6.913 -5.115 1.00 95.00 190 VAL A CA 1
ATOM 1545 C C . VAL A 1 190 ? 4.413 -6.715 -4.418 1.00 95.00 190 VAL A C 1
ATOM 1547 O O . VAL A 1 190 ? 4.085 -7.443 -3.479 1.00 95.00 190 VAL A O 1
ATOM 1550 N N . LEU A 1 191 ? 3.662 -5.721 -4.870 1.00 96.69 191 LEU A N 1
ATOM 1551 C CA . LEU A 1 191 ? 2.337 -5.383 -4.373 1.00 96.69 191 LEU A CA 1
ATOM 1552 C C . LEU A 1 191 ? 1.301 -5.548 -5.491 1.00 96.69 191 LEU A C 1
ATOM 1554 O O . LEU A 1 191 ? 1.631 -5.504 -6.673 1.00 96.69 191 LEU A O 1
ATOM 1558 N N . THR A 1 192 ? 0.039 -5.689 -5.104 1.00 97.31 192 THR A N 1
ATOM 1559 C CA . THR A 1 192 ? -1.143 -5.533 -5.968 1.00 97.31 192 THR A CA 1
ATOM 1560 C C . THR A 1 192 ? -2.003 -4.396 -5.418 1.00 97.31 192 THR A C 1
ATOM 1562 O O . THR A 1 192 ? -1.676 -3.821 -4.376 1.00 97.31 192 THR A O 1
ATOM 1565 N N . ASN A 1 193 ? -3.113 -4.080 -6.084 1.00 97.25 193 ASN A N 1
ATOM 1566 C CA . ASN A 1 193 ? -4.124 -3.166 -5.557 1.00 97.25 193 ASN A CA 1
ATOM 1567 C C . ASN A 1 193 ? -4.444 -3.469 -4.091 1.00 97.25 193 ASN A C 1
ATOM 1569 O O . ASN A 1 193 ? -4.780 -4.604 -3.741 1.00 97.25 193 ASN A O 1
ATOM 1573 N N . PHE A 1 194 ? -4.379 -2.441 -3.243 1.00 96.19 194 PHE A N 1
ATOM 1574 C CA . PHE A 1 194 ? -4.617 -2.580 -1.808 1.00 96.19 194 PHE A CA 1
ATOM 1575 C C . PHE A 1 194 ? -5.981 -3.218 -1.508 1.00 96.19 194 PHE A C 1
ATOM 1577 O O . PHE A 1 194 ? -6.072 -4.066 -0.629 1.00 96.19 194 PHE A O 1
ATOM 1584 N N . HIS A 1 195 ? -7.012 -2.880 -2.284 1.00 95.06 195 HIS A N 1
ATOM 1585 C CA . HIS A 1 195 ? -8.350 -3.464 -2.171 1.00 95.06 195 HIS A CA 1
ATOM 1586 C C . HIS A 1 195 ? -8.369 -5.003 -2.272 1.00 95.06 195 HIS A C 1
ATOM 1588 O O . HIS A 1 195 ? -9.188 -5.658 -1.630 1.00 95.06 195 HIS A O 1
ATOM 1594 N N . ASP A 1 196 ? -7.466 -5.595 -3.059 1.00 94.94 196 ASP A N 1
ATOM 1595 C CA . ASP A 1 196 ? -7.515 -7.026 -3.368 1.00 94.94 196 ASP A CA 1
ATOM 1596 C C . ASP A 1 196 ? -6.861 -7.877 -2.271 1.00 94.94 196 ASP A C 1
ATOM 1598 O O . ASP A 1 196 ? -7.383 -8.926 -1.891 1.00 94.94 196 ASP A O 1
ATOM 1602 N N . GLU A 1 197 ? -5.700 -7.449 -1.763 1.00 95.19 197 GLU A N 1
ATOM 1603 C CA . GLU A 1 197 ? -4.889 -8.252 -0.829 1.00 95.19 197 GLU A CA 1
ATOM 1604 C C . GLU A 1 197 ? -4.496 -7.525 0.462 1.00 95.19 197 GLU A C 1
ATOM 1606 O O . GLU A 1 197 ? -3.870 -8.133 1.330 1.00 95.19 197 GLU A O 1
ATOM 1611 N N . HIS A 1 198 ? -4.873 -6.254 0.625 1.00 94.50 198 HIS A N 1
ATOM 1612 C CA . HIS A 1 198 ? -4.561 -5.421 1.796 1.00 94.50 198 HIS A CA 1
ATOM 1613 C C . HIS A 1 198 ? -3.055 -5.355 2.104 1.00 94.50 198 HIS A C 1
ATOM 1615 O O . HIS A 1 198 ? -2.627 -5.237 3.253 1.00 94.50 198 HIS A O 1
ATOM 1621 N N . GLN A 1 199 ? -2.230 -5.465 1.060 1.00 93.56 199 GLN A N 1
ATOM 1622 C CA . GLN A 1 199 ? -0.779 -5.418 1.164 1.00 93.56 199 GLN A CA 1
ATOM 1623 C C . GLN A 1 199 ? -0.280 -3.978 1.134 1.00 93.56 199 GLN A C 1
ATOM 1625 O O . GLN A 1 199 ? -0.725 -3.156 0.339 1.00 93.56 199 GLN A O 1
ATOM 1630 N N . PHE A 1 200 ? 0.725 -3.710 1.954 1.00 92.69 200 PHE A N 1
ATOM 1631 C CA . PHE A 1 200 ? 1.475 -2.461 1.957 1.00 92.69 200 PHE A CA 1
ATOM 1632 C C . PHE A 1 200 ? 2.969 -2.772 2.030 1.00 92.69 200 PHE A C 1
ATOM 1634 O O . PHE A 1 200 ? 3.367 -3.832 2.522 1.00 92.69 200 PHE A O 1
ATOM 1641 N N . CYS A 1 201 ? 3.818 -1.866 1.568 1.00 88.56 201 CYS A N 1
ATOM 1642 C CA . CYS A 1 201 ? 5.251 -1.874 1.839 1.00 88.56 201 CYS A CA 1
ATOM 1643 C C . CYS A 1 201 ? 5.631 -0.664 2.691 1.00 88.56 201 CYS A C 1
ATOM 1645 O O . CYS A 1 201 ? 4.787 0.152 3.049 1.00 88.56 201 CYS A O 1
ATOM 1647 N N . TYR A 1 202 ? 6.913 -0.565 3.009 1.00 82.50 202 TYR A N 1
ATOM 1648 C CA . TYR A 1 202 ? 7.498 0.639 3.568 1.00 82.50 202 TYR A CA 1
ATOM 1649 C C . TYR A 1 202 ? 8.258 1.326 2.446 1.00 82.50 202 TYR A C 1
ATOM 1651 O O . TYR A 1 202 ? 9.172 0.731 1.875 1.00 82.50 202 TYR A O 1
ATOM 1659 N N . LEU A 1 203 ? 7.829 2.532 2.072 1.00 76.06 203 LEU A N 1
ATOM 1660 C CA . LEU A 1 203 ? 8.548 3.328 1.077 1.00 76.06 203 LEU A CA 1
ATOM 1661 C C . LEU A 1 203 ? 9.926 3.721 1.636 1.00 76.06 203 LEU A C 1
ATOM 1663 O O . LEU A 1 203 ? 10.925 3.724 0.920 1.00 76.06 203 LEU A O 1
ATOM 1667 N N . LEU A 1 204 ? 9.948 3.999 2.942 1.00 70.94 204 LEU A N 1
ATOM 1668 C CA . LEU A 1 204 ? 11.074 4.364 3.802 1.00 70.94 204 LEU A CA 1
ATOM 1669 C C . LEU A 1 204 ? 10.824 3.749 5.191 1.00 70.94 204 LEU A C 1
ATOM 1671 O O . LEU A 1 204 ? 9.701 3.324 5.442 1.00 70.94 204 LEU A O 1
ATOM 1675 N N . ASP A 1 205 ? 11.825 3.727 6.082 1.00 65.94 205 ASP A N 1
ATOM 1676 C CA . ASP A 1 205 ? 11.845 2.923 7.327 1.00 65.94 205 ASP A CA 1
ATOM 1677 C C . ASP A 1 205 ? 10.509 2.855 8.107 1.00 65.94 205 ASP A C 1
ATOM 1679 O O . ASP A 1 205 ? 10.137 1.771 8.548 1.00 65.94 205 ASP A O 1
ATOM 1683 N N . ASP A 1 206 ? 9.764 3.963 8.220 1.00 69.94 206 ASP A N 1
ATOM 1684 C CA . ASP A 1 206 ? 8.495 4.032 8.965 1.00 69.94 206 ASP A CA 1
ATOM 1685 C C . ASP A 1 206 ? 7.288 4.519 8.129 1.00 69.94 206 ASP A C 1
ATOM 1687 O O . ASP A 1 206 ? 6.199 4.693 8.670 1.00 69.94 206 ASP A O 1
ATOM 1691 N N . ILE A 1 207 ? 7.438 4.738 6.816 1.00 77.38 207 ILE A N 1
ATOM 1692 C CA . ILE A 1 207 ? 6.349 5.271 5.975 1.00 77.38 207 ILE A CA 1
ATOM 1693 C C . ILE A 1 207 ? 5.675 4.129 5.223 1.00 77.38 207 ILE A C 1
ATOM 1695 O O . ILE A 1 207 ? 6.205 3.630 4.223 1.00 77.38 207 ILE A O 1
ATOM 1699 N N . SER A 1 208 ? 4.503 3.716 5.705 1.00 85.62 208 SER A N 1
ATOM 1700 C CA . SER A 1 208 ? 3.705 2.689 5.045 1.00 85.62 208 SER A CA 1
ATOM 1701 C C . SER A 1 208 ? 3.089 3.209 3.743 1.00 85.62 208 SER A C 1
ATOM 1703 O O . SER A 1 208 ? 2.697 4.372 3.614 1.00 85.62 208 SER A O 1
ATOM 1705 N N . CYS A 1 209 ? 3.046 2.329 2.747 1.00 89.81 209 CYS A N 1
ATOM 1706 C CA . CYS A 1 209 ? 2.578 2.637 1.407 1.00 89.81 209 CYS A CA 1
ATOM 1707 C C . CYS A 1 209 ? 1.801 1.449 0.833 1.00 89.81 209 CYS A C 1
ATOM 1709 O O . CYS A 1 209 ? 2.352 0.361 0.647 1.00 89.81 209 CYS A O 1
ATOM 1711 N N . GLY A 1 210 ? 0.513 1.654 0.568 1.00 94.50 210 GLY A N 1
ATOM 1712 C CA . GLY A 1 210 ? -0.281 0.788 -0.306 1.00 94.50 210 GLY A CA 1
ATOM 1713 C C . GLY A 1 210 ? -0.238 1.296 -1.748 1.00 94.50 210 GLY A C 1
ATOM 1714 O O . GLY A 1 210 ? 0.301 2.369 -2.015 1.00 94.50 210 GLY A O 1
ATOM 1715 N N . ILE A 1 211 ? -0.839 0.560 -2.682 1.00 96.75 211 ILE A N 1
ATOM 1716 C CA . ILE A 1 211 ? -0.924 0.999 -4.081 1.00 96.75 211 ILE A CA 1
ATOM 1717 C C . ILE A 1 211 ? -2.316 0.802 -4.678 1.00 96.75 211 ILE A C 1
ATOM 1719 O O . ILE A 1 211 ? -3.074 -0.076 -4.255 1.00 96.75 211 ILE A O 1
ATOM 1723 N N . ARG A 1 212 ? -2.612 1.587 -5.714 1.00 97.06 212 ARG A N 1
ATOM 1724 C CA . ARG A 1 212 ? -3.671 1.326 -6.693 1.00 97.06 212 ARG A CA 1
ATOM 1725 C C . ARG A 1 212 ? -3.094 1.453 -8.096 1.00 97.06 212 ARG A C 1
ATOM 1727 O O . ARG A 1 212 ? -2.382 2.402 -8.390 1.00 97.06 212 ARG A O 1
ATOM 1734 N N . ILE A 1 213 ? -3.402 0.488 -8.939 1.00 97.94 213 ILE A N 1
ATOM 1735 C CA . ILE A 1 213 ? -3.032 0.398 -10.341 1.00 97.94 213 ILE A CA 1
ATOM 1736 C C . ILE A 1 213 ? -4.322 0.600 -11.126 1.00 97.94 213 ILE A C 1
ATOM 1738 O O . ILE A 1 213 ? -5.282 -0.164 -10.985 1.00 97.94 213 ILE A O 1
ATOM 1742 N N . GLU A 1 214 ? -4.345 1.648 -11.931 1.00 95.50 214 GLU A N 1
ATOM 1743 C CA . GLU A 1 214 ? -5.517 2.118 -12.657 1.00 95.50 214 GLU A CA 1
ATOM 1744 C C . GLU A 1 214 ? -5.192 2.201 -14.156 1.00 95.50 214 GLU A C 1
ATOM 1746 O O . GLU A 1 214 ? -4.062 1.960 -14.589 1.00 95.50 214 GLU A O 1
ATOM 1751 N N . GLU A 1 215 ? -6.216 2.460 -14.970 1.00 95.94 215 GLU A N 1
ATOM 1752 C CA . GLU A 1 215 ? -6.076 2.676 -16.420 1.00 95.94 215 GLU A CA 1
ATOM 1753 C C . GLU A 1 215 ? -5.302 1.574 -17.166 1.00 95.94 215 GLU A C 1
ATOM 1755 O O . GLU A 1 215 ? -4.541 1.835 -18.095 1.00 95.94 215 GLU A O 1
ATOM 1760 N N . GLY A 1 216 ? -5.485 0.317 -16.747 1.00 95.62 216 GLY A N 1
ATOM 1761 C CA . GLY A 1 216 ? -4.801 -0.817 -17.367 1.00 95.62 216 GLY A CA 1
ATOM 1762 C C . GLY A 1 216 ? -3.282 -0.765 -17.204 1.00 95.62 216 GLY A C 1
ATOM 1763 O O . GLY A 1 216 ? -2.571 -1.107 -18.141 1.00 95.62 216 GLY A O 1
ATOM 1764 N N . GLY A 1 217 ? -2.796 -0.314 -16.044 1.00 97.00 217 GLY A N 1
ATOM 1765 C CA . GLY A 1 217 ? -1.369 -0.282 -15.725 1.00 97.00 217 GLY A CA 1
ATOM 1766 C C . GLY A 1 217 ? -0.658 1.003 -16.129 1.00 97.00 217 GLY A C 1
ATOM 1767 O O . GLY A 1 217 ? 0.518 1.144 -15.823 1.00 97.00 217 GLY A O 1
ATOM 1768 N N . ASN A 1 218 ? -1.346 1.941 -16.786 1.00 98.00 218 ASN A N 1
ATOM 1769 C CA . ASN A 1 218 ? -0.760 3.221 -17.193 1.00 98.00 218 ASN A CA 1
ATOM 1770 C C . ASN A 1 218 ? -0.683 4.234 -16.052 1.00 98.00 218 ASN A C 1
ATOM 1772 O O . ASN A 1 218 ? 0.080 5.197 -16.135 1.00 98.00 218 ASN A O 1
ATOM 1776 N N . PHE A 1 219 ? -1.418 4.004 -14.968 1.00 97.69 219 PHE A N 1
ATOM 1777 C CA . PHE A 1 219 ? -1.413 4.880 -13.813 1.00 97.69 219 PHE A CA 1
ATOM 1778 C C . PHE A 1 219 ? -1.231 4.084 -12.525 1.00 97.69 219 PHE A C 1
ATOM 1780 O O . PHE A 1 219 ? -1.963 3.129 -12.256 1.00 97.69 219 PHE A O 1
ATOM 1787 N N . LEU A 1 220 ? -0.262 4.499 -11.713 1.00 97.69 220 LEU A N 1
ATOM 1788 C CA . LEU A 1 220 ? -0.021 3.957 -10.384 1.00 97.69 220 LEU A CA 1
ATOM 1789 C C . LEU A 1 220 ? -0.204 5.076 -9.360 1.00 97.69 220 LEU A C 1
ATOM 1791 O O . LEU A 1 220 ? 0.403 6.140 -9.452 1.00 97.69 220 LEU A O 1
ATOM 1795 N N . LYS A 1 221 ? -1.019 4.812 -8.348 1.00 95.81 221 LYS A N 1
ATOM 1796 C CA . LYS A 1 221 ? -1.269 5.703 -7.224 1.00 95.81 221 LYS A CA 1
ATOM 1797 C C . LYS A 1 221 ? -0.723 5.089 -5.945 1.00 95.81 221 LYS A C 1
ATOM 1799 O O . LYS A 1 221 ? -1.114 3.990 -5.553 1.00 95.81 221 LYS A O 1
ATOM 1804 N N . LEU A 1 222 ? 0.176 5.814 -5.293 1.00 94.31 222 LEU A N 1
ATOM 1805 C CA . LEU A 1 222 ? 0.719 5.469 -3.985 1.00 94.31 222 LEU A CA 1
ATOM 1806 C C . LEU A 1 222 ? -0.235 5.946 -2.888 1.00 94.31 222 LEU A C 1
ATOM 1808 O O . LEU A 1 222 ? -0.628 7.108 -2.863 1.00 94.31 222 LEU A O 1
ATOM 1812 N N . LEU A 1 223 ? -0.588 5.048 -1.972 1.00 92.88 223 LEU A N 1
ATOM 1813 C CA . LEU A 1 223 ? -1.429 5.326 -0.810 1.00 92.88 223 LEU A CA 1
ATOM 1814 C C . LEU A 1 223 ? -0.518 5.524 0.399 1.00 92.88 223 LEU A C 1
ATOM 1816 O O . LEU A 1 223 ? -0.142 4.551 1.054 1.00 92.88 223 LEU A O 1
ATOM 1820 N N . ILE A 1 224 ? -0.096 6.764 0.632 1.00 86.75 224 ILE A N 1
ATOM 1821 C CA . ILE A 1 224 ? 0.974 7.087 1.581 1.00 86.75 224 ILE A CA 1
ATOM 1822 C C . ILE A 1 224 ? 0.386 7.724 2.833 1.00 86.75 224 ILE A C 1
ATOM 1824 O O . ILE A 1 224 ? -0.282 8.752 2.759 1.00 86.75 224 ILE A O 1
ATOM 1828 N N . CYS A 1 225 ? 0.698 7.156 3.995 1.00 77.12 225 CYS A N 1
ATOM 1829 C CA . CYS A 1 225 ? 0.433 7.812 5.269 1.00 77.12 225 CYS A CA 1
ATOM 1830 C C . CYS A 1 225 ? 1.596 8.748 5.620 1.00 77.12 225 CYS A C 1
ATOM 1832 O O . CYS A 1 225 ? 2.628 8.302 6.117 1.00 77.12 225 CYS A O 1
ATOM 1834 N N . CYS A 1 226 ? 1.439 10.046 5.353 1.00 63.31 226 CYS A N 1
ATOM 1835 C CA . CYS A 1 226 ? 2.403 11.080 5.755 1.00 63.31 226 CYS A CA 1
ATOM 1836 C C . CYS A 1 226 ? 1.916 11.974 6.909 1.00 63.31 226 CYS A C 1
ATOM 1838 O O . CYS A 1 226 ? 2.672 12.820 7.382 1.00 63.31 226 CYS A O 1
ATOM 1840 N N . HIS A 1 227 ? 0.679 11.783 7.381 1.00 64.12 227 HIS A N 1
ATOM 1841 C CA . HIS A 1 227 ? 0.091 12.557 8.471 1.00 64.12 22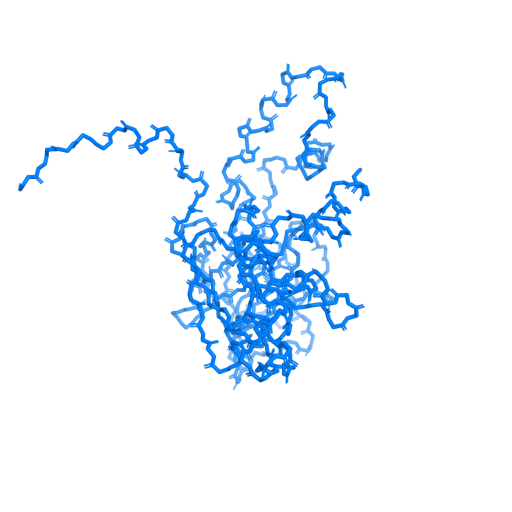7 HIS A CA 1
ATOM 1842 C C . HIS A 1 227 ? -0.550 11.639 9.511 1.00 64.12 227 HIS A C 1
ATOM 1844 O O . HIS A 1 227 ? -1.291 10.715 9.183 1.00 64.12 227 HIS A O 1
ATOM 1850 N N . ASP A 1 228 ? -0.328 11.952 10.784 1.00 67.50 228 ASP A N 1
ATOM 1851 C CA . ASP A 1 228 ? -0.813 11.125 11.892 1.00 67.50 228 ASP A CA 1
ATOM 1852 C C . ASP A 1 228 ? -2.296 11.375 12.230 1.00 67.50 228 ASP A C 1
ATOM 1854 O O . ASP A 1 228 ? -2.893 10.621 12.999 1.00 67.50 228 ASP A O 1
ATOM 1858 N N . HIS A 1 229 ? -2.915 12.422 11.668 1.00 78.44 229 HIS A N 1
ATOM 1859 C CA . HIS A 1 229 ? -4.259 12.862 12.058 1.00 78.44 229 HIS A CA 1
ATOM 1860 C C . HIS A 1 229 ? -5.344 11.844 11.684 1.00 78.44 229 HIS A C 1
ATOM 1862 O O . HIS A 1 229 ? -6.073 11.373 12.560 1.00 78.44 229 HIS A O 1
ATOM 1868 N N . GLY A 1 230 ? -5.407 11.429 10.416 1.00 83.75 230 GLY A N 1
ATOM 1869 C CA . GLY A 1 230 ? -6.388 10.448 9.942 1.00 83.75 230 GLY A CA 1
ATOM 1870 C C . GLY A 1 230 ? -6.208 9.100 10.631 1.00 83.75 230 GLY A C 1
ATOM 1871 O O . GLY A 1 230 ? -7.178 8.434 10.997 1.00 83.75 230 GLY A O 1
ATOM 1872 N N . THR A 1 231 ? -4.956 8.750 10.915 1.00 86.69 231 THR A N 1
ATOM 1873 C CA . THR A 1 231 ? -4.589 7.580 11.707 1.00 86.69 231 THR A CA 1
ATOM 1874 C C . THR A 1 231 ? -5.145 7.639 13.129 1.00 86.69 231 THR A C 1
ATOM 1876 O O . THR A 1 231 ? -5.787 6.684 13.569 1.00 86.69 231 THR A O 1
ATOM 1879 N N . LEU A 1 232 ? -4.966 8.752 13.845 1.00 85.81 232 LEU A N 1
ATOM 1880 C CA . LEU A 1 232 ? -5.500 8.916 15.199 1.00 85.81 232 LEU A CA 1
ATOM 1881 C C . LEU A 1 232 ? -7.034 8.862 15.208 1.00 85.81 232 LEU A C 1
ATOM 1883 O O . LEU A 1 232 ? -7.620 8.172 16.045 1.00 85.81 232 LEU A O 1
ATOM 1887 N N . VAL A 1 233 ? -7.683 9.526 14.245 1.00 89.56 233 VAL A N 1
ATOM 1888 C CA . VAL A 1 233 ? -9.142 9.465 14.060 1.00 89.56 233 VAL A CA 1
ATOM 1889 C C . VAL A 1 233 ? -9.589 8.013 13.884 1.00 89.56 233 VAL A C 1
ATOM 1891 O O . VAL A 1 233 ? -10.491 7.548 14.583 1.00 89.56 233 VAL A O 1
ATOM 1894 N N . ALA A 1 234 ? -8.923 7.262 13.007 1.00 92.50 234 ALA A N 1
ATOM 1895 C CA . ALA A 1 234 ? -9.235 5.860 12.754 1.00 92.50 234 ALA A CA 1
ATOM 1896 C C . ALA A 1 234 ? -9.067 4.980 13.990 1.00 92.50 234 ALA A C 1
ATOM 1898 O O . ALA A 1 234 ? -9.913 4.117 14.257 1.00 92.50 234 ALA A O 1
ATOM 1899 N N . GLN A 1 235 ? -8.010 5.216 14.765 1.00 91.50 235 GLN A N 1
ATOM 1900 C CA . GLN A 1 235 ? -7.769 4.449 15.972 1.00 91.50 235 GLN A CA 1
ATOM 1901 C C . GLN A 1 235 ? -8.835 4.712 17.042 1.00 91.50 235 GLN A C 1
ATOM 1903 O O . GLN A 1 235 ? -9.378 3.757 17.601 1.00 91.50 235 GLN A O 1
ATOM 1908 N N . VAL A 1 236 ? -9.189 5.982 17.282 1.00 91.75 236 VAL A N 1
ATOM 1909 C CA . VAL A 1 236 ? -10.245 6.354 18.240 1.00 91.75 236 VAL A CA 1
ATOM 1910 C C . VAL A 1 236 ? -11.578 5.722 17.857 1.00 91.75 236 VAL A C 1
ATOM 1912 O O . VAL A 1 236 ? -12.312 5.218 18.711 1.00 91.75 236 VAL A O 1
ATOM 1915 N N . VAL A 1 237 ? -11.885 5.714 16.562 1.00 94.31 237 VAL A N 1
ATOM 1916 C CA . VAL A 1 237 ? -13.144 5.180 16.052 1.00 94.31 237 VAL A CA 1
ATOM 1917 C C . VAL A 1 237 ? -13.195 3.660 16.166 1.00 94.31 237 VAL A C 1
ATOM 1919 O O . VAL A 1 237 ? -14.172 3.136 16.696 1.00 94.31 237 VAL A O 1
ATOM 1922 N N . ALA A 1 238 ? -12.184 2.936 15.681 1.00 95.94 238 ALA A N 1
ATOM 1923 C CA . ALA A 1 238 ? -12.328 1.498 15.463 1.00 95.94 238 ALA A CA 1
ATOM 1924 C C . ALA A 1 238 ? -11.032 0.678 15.555 1.00 95.94 238 ALA A C 1
ATOM 1926 O O . ALA A 1 238 ? -11.023 -0.443 15.043 1.00 95.94 238 ALA A O 1
ATOM 1927 N N . ALA A 1 239 ? -9.960 1.148 16.205 1.00 94.69 239 ALA A N 1
ATOM 1928 C CA . ALA A 1 239 ? -8.817 0.262 16.452 1.00 94.69 239 ALA A CA 1
ATOM 1929 C C . ALA A 1 239 ? -9.236 -0.998 17.227 1.00 94.69 239 ALA A C 1
ATOM 1931 O O . ALA A 1 239 ? -10.183 -0.975 18.015 1.00 94.69 239 ALA A O 1
ATOM 1932 N N . HIS A 1 240 ? -8.522 -2.098 17.014 1.00 95.25 240 HIS A N 1
ATOM 1933 C CA . HIS A 1 240 ? -8.736 -3.332 17.754 1.00 95.25 240 HIS A CA 1
ATOM 1934 C C . HIS A 1 240 ? -7.411 -4.007 18.119 1.00 95.25 240 HIS A C 1
ATOM 1936 O O . HIS A 1 240 ? -6.612 -4.361 17.252 1.00 95.25 240 HIS A O 1
ATOM 1942 N N . PHE A 1 241 ? -7.206 -4.214 19.416 1.00 93.38 241 PHE A N 1
ATOM 1943 C CA . PHE A 1 241 ? -6.042 -4.830 20.032 1.00 93.38 241 PHE A CA 1
ATOM 1944 C C . PHE A 1 241 ? -6.492 -6.076 20.810 1.00 93.38 241 PHE A C 1
ATOM 1946 O O . PHE A 1 241 ? -6.840 -5.978 21.986 1.00 93.38 241 PHE A O 1
ATOM 1953 N N . PRO A 1 242 ? -6.440 -7.277 20.200 1.00 89.12 242 PRO A N 1
ATOM 1954 C CA . PRO A 1 242 ? -6.949 -8.509 20.813 1.00 89.12 242 PRO A CA 1
ATOM 1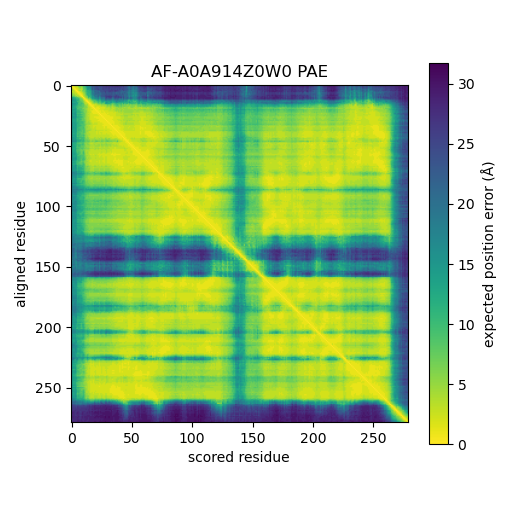955 C C . PRO A 1 242 ? -6.377 -8.820 22.203 1.00 89.12 242 PRO A C 1
ATOM 1957 O O . PRO A 1 242 ? -7.064 -9.392 23.045 1.00 89.12 242 PRO A O 1
ATOM 1960 N N . ASN A 1 243 ? -5.116 -8.443 22.436 1.00 89.88 243 ASN A N 1
ATOM 1961 C CA . ASN A 1 243 ? -4.400 -8.710 23.684 1.00 89.88 243 ASN A CA 1
ATOM 1962 C C . ASN A 1 243 ? -4.488 -7.554 24.693 1.00 89.88 243 ASN A C 1
ATOM 1964 O O . ASN A 1 243 ? -4.113 -7.738 25.847 1.00 89.88 243 ASN A O 1
ATOM 1968 N N . GLU A 1 244 ? -4.952 -6.376 24.264 1.00 89.75 244 GLU A N 1
ATOM 1969 C CA . GLU A 1 244 ? -5.003 -5.144 25.066 1.00 89.75 244 GLU A CA 1
ATOM 1970 C C . GLU A 1 244 ? -6.324 -4.383 24.793 1.00 89.75 244 GLU A C 1
ATOM 1972 O O . GLU A 1 244 ? -6.289 -3.262 24.277 1.00 89.75 244 GLU A O 1
ATOM 1977 N N . PRO A 1 245 ? -7.512 -4.961 25.093 1.00 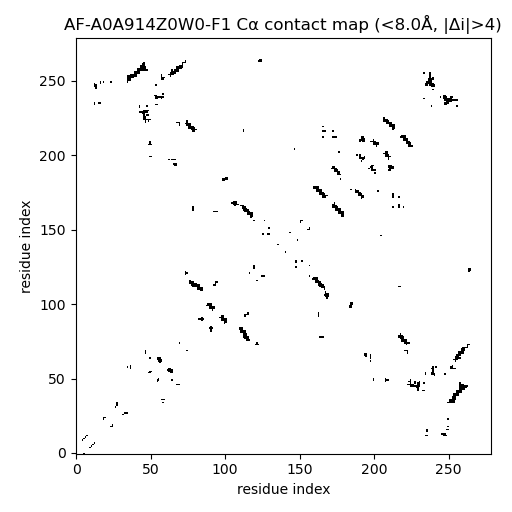87.62 245 PRO A N 1
ATOM 1978 C CA . PRO A 1 245 ? -8.811 -4.393 24.692 1.00 87.62 245 PRO A CA 1
ATOM 1979 C C . PRO A 1 245 ? -9.095 -2.992 25.258 1.00 87.62 245 PRO A C 1
ATOM 1981 O O . PRO A 1 245 ? -9.923 -2.234 24.741 1.00 87.62 245 PRO A O 1
ATOM 1984 N N . GLU A 1 246 ? -8.397 -2.591 26.320 1.00 85.94 246 GLU A N 1
ATOM 1985 C CA . GLU A 1 246 ? -8.434 -1.224 26.833 1.00 85.94 246 GLU A CA 1
ATOM 1986 C C . GLU A 1 246 ? -7.962 -0.191 25.799 1.00 85.94 246 GLU A C 1
ATOM 1988 O O . GLU A 1 246 ? -8.427 0.950 25.848 1.00 85.94 246 GLU A O 1
ATOM 1993 N N . LYS A 1 247 ? -7.127 -0.596 24.832 1.00 87.88 247 LYS A N 1
ATOM 1994 C CA . LYS A 1 247 ? -6.633 0.231 23.721 1.00 87.88 247 LYS A CA 1
ATOM 1995 C C . LYS A 1 247 ? -7.546 0.255 22.496 1.00 87.88 247 LYS A C 1
ATOM 1997 O O . LYS A 1 247 ? -7.266 1.016 21.575 1.00 87.88 247 LYS A O 1
ATOM 2002 N N . ASP A 1 248 ? -8.622 -0.537 22.467 1.00 92.38 248 ASP A N 1
ATOM 2003 C CA . ASP A 1 248 ? -9.566 -0.546 21.338 1.00 92.38 248 ASP A CA 1
ATOM 2004 C C . ASP A 1 248 ? -10.129 0.856 21.051 1.00 92.38 248 ASP A C 1
ATOM 2006 O O . ASP A 1 248 ? -10.168 1.718 21.927 1.00 92.38 248 ASP A O 1
ATOM 2010 N N . GLY A 1 249 ? -10.623 1.077 19.842 1.00 93.44 249 GLY A N 1
ATOM 2011 C CA . GLY A 1 249 ? -11.481 2.215 19.549 1.00 93.44 249 GLY A CA 1
ATOM 2012 C C . GLY A 1 249 ? -12.878 2.051 20.157 1.00 93.44 249 GLY A C 1
ATOM 2013 O O . GLY A 1 249 ? -13.167 1.124 20.924 1.00 93.44 249 GLY A O 1
ATOM 2014 N N . LEU A 1 250 ? -13.781 2.951 19.779 1.00 94.75 250 LEU A N 1
ATOM 2015 C CA . LEU A 1 250 ? -15.192 2.894 20.173 1.00 94.75 250 LEU A CA 1
ATOM 2016 C C . LEU A 1 250 ? -15.959 1.726 19.525 1.00 94.75 250 LEU A C 1
ATOM 2018 O O . LEU A 1 250 ? -16.883 1.184 20.132 1.00 94.75 250 LEU A O 1
ATOM 2022 N N . ALA A 1 251 ? -15.576 1.320 18.317 1.00 96.06 251 ALA A N 1
ATOM 2023 C CA . ALA A 1 251 ? -16.238 0.276 17.539 1.00 96.06 251 ALA A CA 1
ATOM 2024 C C . ALA A 1 251 ? -15.215 -0.715 16.939 1.00 96.06 251 ALA A C 1
ATOM 2026 O O . ALA A 1 251 ? -14.987 -0.722 15.724 1.00 96.06 251 ALA A O 1
ATOM 2027 N N . PRO A 1 252 ? -14.569 -1.569 17.758 1.00 96.12 252 PRO A N 1
ATOM 2028 C CA . PRO A 1 252 ? -13.525 -2.490 17.297 1.00 96.12 252 PRO A CA 1
ATOM 2029 C C . PRO A 1 252 ? -14.019 -3.554 16.298 1.00 96.12 252 PRO A C 1
ATOM 2031 O O . PRO A 1 252 ? -13.205 -4.173 15.607 1.00 96.12 252 PRO A O 1
ATOM 2034 N N . GLY A 1 253 ? -15.328 -3.751 16.148 1.00 97.62 253 GLY A N 1
ATOM 2035 C CA . GLY A 1 253 ? -15.927 -4.608 15.123 1.00 97.62 253 GLY A CA 1
ATOM 2036 C C . GLY A 1 253 ? -16.087 -3.948 13.749 1.00 97.62 253 GLY A C 1
ATOM 2037 O O . GLY A 1 253 ? -16.242 -4.660 12.757 1.00 97.62 253 GLY A O 1
ATOM 2038 N N . ALA A 1 254 ? -16.021 -2.616 13.658 1.00 98.38 254 ALA A N 1
ATOM 2039 C CA . ALA A 1 254 ? -16.259 -1.890 12.409 1.00 98.38 254 ALA A CA 1
ATOM 2040 C C . ALA A 1 254 ? -15.081 -1.991 11.430 1.00 98.38 254 ALA A C 1
ATOM 2042 O O . ALA A 1 254 ? -13.925 -2.097 11.843 1.00 98.38 254 ALA A O 1
ATOM 2043 N N . GLN A 1 255 ? -15.369 -1.925 10.133 1.00 98.31 255 GLN A N 1
ATOM 2044 C CA . GLN A 1 255 ? -14.376 -1.820 9.061 1.00 98.31 255 GLN A CA 1
ATOM 2045 C C . GLN A 1 255 ? -14.248 -0.369 8.585 1.00 98.31 255 GLN A C 1
ATOM 2047 O O . GLN A 1 255 ? -15.170 0.428 8.753 1.00 98.31 255 GLN A O 1
ATOM 2052 N N . ILE A 1 256 ? -13.118 -0.027 7.976 1.00 97.75 256 ILE A N 1
ATOM 2053 C CA . ILE A 1 256 ? -12.745 1.337 7.607 1.00 97.75 256 ILE A CA 1
ATOM 2054 C C . ILE A 1 256 ? -12.429 1.420 6.117 1.00 97.75 256 ILE A C 1
ATOM 2056 O O . ILE A 1 256 ? -11.691 0.593 5.583 1.00 97.75 256 ILE A O 1
ATOM 2060 N N . ILE A 1 257 ? -12.947 2.461 5.472 1.00 96.88 257 ILE A N 1
ATOM 2061 C CA . ILE A 1 257 ? -12.487 2.945 4.171 1.00 96.88 257 ILE A CA 1
ATOM 2062 C C . ILE A 1 257 ? -11.746 4.257 4.426 1.00 96.88 257 ILE A C 1
ATOM 2064 O O . ILE A 1 257 ? -12.342 5.212 4.923 1.00 96.88 257 ILE A O 1
ATOM 2068 N N . SER A 1 258 ? -10.453 4.297 4.116 1.00 94.38 258 SER A N 1
ATOM 2069 C CA . SER A 1 258 ? -9.640 5.511 4.240 1.00 94.38 258 SER A CA 1
ATOM 2070 C C . SER A 1 258 ? -9.779 6.349 2.971 1.00 94.38 258 SER A C 1
ATOM 2072 O O . SER A 1 258 ? -9.642 5.824 1.869 1.00 94.38 258 SER A O 1
ATOM 2074 N N . ILE A 1 259 ? -10.060 7.641 3.095 1.00 93.25 259 ILE A N 1
ATOM 2075 C CA . ILE A 1 259 ? -10.222 8.543 1.955 1.00 93.25 259 ILE A CA 1
ATOM 2076 C C . ILE A 1 259 ? -9.404 9.803 2.209 1.00 93.25 259 ILE A C 1
ATOM 2078 O O . ILE A 1 259 ? -9.771 10.629 3.044 1.00 93.25 259 ILE A O 1
ATOM 2082 N N . ASN A 1 260 ? -8.310 9.948 1.467 1.00 89.56 260 ASN A N 1
ATOM 2083 C CA . ASN A 1 260 ? -7.432 11.096 1.572 1.00 89.56 260 ASN A CA 1
ATOM 2084 C C . ASN A 1 260 ? -7.892 12.253 0.680 1.00 89.56 260 ASN A C 1
ATOM 2086 O O . ASN A 1 260 ? -7.970 12.103 -0.539 1.00 89.56 260 ASN A O 1
ATOM 2090 N N . PHE A 1 261 ? -8.152 13.407 1.294 1.00 84.56 261 PHE A N 1
ATOM 2091 C CA . PHE A 1 261 ? -8.320 14.706 0.618 1.00 84.56 261 PHE A CA 1
ATOM 2092 C C . PHE A 1 261 ? -7.312 15.758 1.110 1.00 84.56 261 PHE A C 1
ATOM 2094 O O . PHE A 1 261 ? -7.306 16.893 0.630 1.00 84.56 261 PHE A O 1
ATOM 2101 N N . MET A 1 262 ? -6.465 15.400 2.074 1.00 71.19 262 MET A N 1
ATOM 2102 C CA . MET A 1 262 ? -5.481 16.280 2.690 1.00 71.19 262 MET A CA 1
ATOM 2103 C C . MET A 1 262 ? -4.106 16.025 2.067 1.00 71.19 262 MET A C 1
ATOM 2105 O O . MET A 1 262 ? -3.304 15.247 2.575 1.00 71.19 262 MET A O 1
ATOM 2109 N N . GLY A 1 263 ? -3.840 16.672 0.930 1.00 62.69 263 GLY A N 1
ATOM 2110 C CA . GLY A 1 263 ? -2.508 16.652 0.312 1.00 62.69 263 GLY A CA 1
ATOM 2111 C C . GLY A 1 263 ? -1.501 17.477 1.112 1.00 62.69 263 GLY A C 1
ATOM 2112 O O . GLY A 1 263 ? -1.891 18.362 1.874 1.00 62.69 263 GLY A O 1
ATOM 2113 N N . GLU A 1 264 ? -0.199 17.269 0.891 1.00 58.19 264 GLU A N 1
ATOM 2114 C CA . GLU A 1 264 ? 0.841 18.095 1.542 1.00 58.19 264 GLU A CA 1
ATOM 2115 C C . GLU A 1 264 ? 0.766 19.581 1.147 1.00 58.19 264 GLU A C 1
ATOM 2117 O O . GLU A 1 264 ? 1.280 20.444 1.849 1.00 58.19 264 GLU A O 1
ATOM 2122 N N . ASN A 1 265 ? 0.055 19.900 0.061 1.00 49.69 265 ASN A N 1
ATOM 2123 C CA . ASN A 1 265 ? -0.198 21.271 -0.382 1.00 49.69 265 ASN A CA 1
ATOM 2124 C C . ASN A 1 265 ? -1.374 21.953 0.342 1.00 49.69 265 ASN A C 1
ATOM 2126 O O . ASN A 1 265 ? -1.680 23.117 0.056 1.00 49.69 265 ASN A O 1
ATOM 2130 N N . VAL A 1 266 ? -2.052 21.280 1.283 1.00 37.16 266 VAL A N 1
ATOM 2131 C CA . VAL A 1 266 ? -3.098 21.908 2.106 1.00 37.16 266 VAL A CA 1
ATOM 2132 C C . VAL A 1 266 ? -2.437 22.684 3.241 1.00 37.16 266 VAL A C 1
ATOM 2134 O O . VAL A 1 266 ? -2.475 22.328 4.415 1.00 37.16 266 VAL A O 1
ATOM 2137 N N . ASN A 1 267 ? -1.828 23.806 2.875 1.00 32.34 267 ASN A N 1
ATOM 2138 C CA . ASN A 1 267 ? -1.406 24.804 3.835 1.00 32.34 267 ASN A CA 1
ATOM 2139 C C . ASN A 1 267 ? -2.678 25.329 4.533 1.00 32.34 267 ASN A C 1
ATOM 2141 O O . ASN A 1 267 ? -3.529 25.969 3.908 1.00 32.34 267 ASN A O 1
ATOM 2145 N N . VAL A 1 268 ? -2.843 25.051 5.829 1.00 34.75 268 VAL A N 1
ATOM 2146 C CA . VAL A 1 268 ? -4.007 25.488 6.635 1.00 34.75 268 VAL A CA 1
ATOM 2147 C C . VAL A 1 268 ? -4.144 27.025 6.633 1.00 34.75 268 VAL A C 1
ATOM 2149 O O . VAL A 1 268 ? -5.222 27.576 6.869 1.00 34.75 268 VAL A O 1
ATOM 2152 N N . SER A 1 269 ? -3.079 27.747 6.267 1.00 32.47 269 SER A N 1
ATOM 2153 C CA . SER A 1 269 ? -3.103 29.194 6.024 1.00 32.47 269 SER A CA 1
ATOM 2154 C C . SER A 1 269 ? -3.894 29.612 4.768 1.00 32.47 269 SER A C 1
ATOM 2156 O O . SER A 1 269 ? -4.438 30.720 4.737 1.00 32.47 269 SER A O 1
ATOM 2158 N N . THR A 1 270 ? -4.045 28.737 3.769 1.00 31.50 270 THR A N 1
ATOM 2159 C CA . THR A 1 270 ? -4.792 29.008 2.526 1.00 31.50 270 THR A CA 1
ATOM 2160 C C . THR A 1 270 ? -6.306 28.931 2.742 1.00 31.50 270 THR A C 1
ATOM 2162 O O . THR A 1 270 ? -7.056 29.691 2.128 1.00 31.50 270 THR A O 1
ATOM 2165 N N . ILE A 1 271 ? -6.771 28.115 3.697 1.00 37.09 271 ILE A N 1
ATOM 2166 C CA . ILE A 1 271 ? -8.200 28.007 4.051 1.00 37.09 271 ILE A CA 1
ATOM 2167 C C . ILE A 1 271 ? -8.722 29.324 4.661 1.00 37.09 271 ILE A C 1
ATOM 2169 O O . ILE A 1 271 ? -9.881 29.685 4.464 1.00 37.09 271 ILE A O 1
ATOM 2173 N N . LYS A 1 272 ? -7.857 30.139 5.286 1.00 32.38 272 LYS A N 1
ATOM 2174 C CA . LYS A 1 272 ? -8.228 31.479 5.786 1.00 32.38 272 LYS A CA 1
ATOM 2175 C C . LYS A 1 272 ? -8.469 32.528 4.686 1.00 32.38 272 LYS A C 1
ATOM 2177 O O . LYS A 1 272 ? -8.890 33.636 5.010 1.00 32.38 272 LYS A O 1
ATOM 2182 N N . LYS A 1 273 ? -8.231 32.216 3.403 1.00 32.72 273 LYS A N 1
ATOM 2183 C CA . LYS A 1 273 ? -8.453 33.143 2.272 1.00 32.72 273 LYS A CA 1
ATOM 2184 C C . LYS A 1 273 ? -9.657 32.800 1.390 1.00 32.72 273 LYS A C 1
ATOM 2186 O O . LYS A 1 273 ? -9.892 33.505 0.408 1.00 32.72 273 LYS A O 1
ATOM 2191 N N . ALA A 1 274 ? -10.463 31.798 1.746 1.00 31.59 274 ALA A N 1
ATOM 2192 C CA . ALA A 1 274 ? -11.759 31.577 1.107 1.00 31.59 274 ALA A CA 1
ATOM 2193 C C . ALA A 1 274 ? -12.756 32.662 1.561 1.00 31.59 274 ALA A C 1
ATOM 2195 O O . ALA A 1 274 ? -13.511 32.513 2.517 1.00 31.59 274 ALA A O 1
ATOM 2196 N N . ASN A 1 275 ? -12.699 33.806 0.883 1.00 31.05 275 ASN A N 1
ATOM 2197 C CA . ASN A 1 275 ? -13.620 34.920 1.048 1.00 31.05 275 ASN A CA 1
ATOM 2198 C C . ASN A 1 275 ? -15.016 34.475 0.552 1.00 31.05 275 ASN A C 1
ATOM 2200 O O . ASN A 1 275 ? -15.129 34.073 -0.611 1.00 31.05 275 ASN A O 1
ATOM 2204 N N . PRO A 1 276 ? -16.084 34.528 1.370 1.00 39.00 276 PRO A N 1
ATOM 2205 C CA . PRO A 1 276 ? -17.403 34.031 0.997 1.00 39.00 276 PRO A CA 1
ATOM 2206 C C . PRO A 1 276 ? -18.111 35.061 0.116 1.00 39.00 276 PRO A C 1
ATOM 2208 O O . PRO A 1 276 ? -19.024 35.757 0.550 1.00 39.00 276 PRO A O 1
ATOM 2211 N N . LYS A 1 277 ? -17.668 35.201 -1.132 1.00 36.97 277 LYS A N 1
ATOM 2212 C CA . LYS A 1 277 ? -18.428 35.892 -2.174 1.00 36.97 277 LYS A CA 1
ATOM 2213 C C . LYS A 1 277 ? -18.203 35.216 -3.513 1.00 36.97 277 LYS A C 1
ATOM 2215 O O . LYS A 1 277 ? -17.316 35.607 -4.265 1.00 36.97 277 LYS A O 1
ATOM 2220 N N . ARG A 1 278 ? -19.076 34.262 -3.817 1.00 31.14 278 ARG A N 1
ATOM 2221 C CA . ARG A 1 278 ? -19.783 34.190 -5.100 1.00 31.14 278 ARG A CA 1
ATOM 2222 C C . ARG A 1 278 ? -20.967 33.241 -4.942 1.00 31.14 278 ARG A C 1
ATOM 2224 O O . ARG A 1 278 ? -20.784 32.052 -4.706 1.00 31.14 278 ARG A O 1
ATOM 2231 N N . ALA A 1 279 ? -22.144 33.863 -4.949 1.00 33.50 279 ALA A N 1
ATOM 2232 C CA . ALA A 1 279 ? -23.417 33.244 -5.285 1.00 33.50 279 ALA A CA 1
ATOM 2233 C C . ALA A 1 279 ? -23.452 32.927 -6.786 1.00 33.50 279 ALA A C 1
ATOM 2235 O O . ALA A 1 279 ? -22.681 33.589 -7.527 1.00 33.50 279 ALA A O 1
#

InterPro domains:
  IPR000209 Peptidase S8/S53 domain [PF00082] (227-269)
  IPR036852 Peptidase S8/S53 domain superfamily [G3DSA:3.40.50.200] (19-106)
  IPR036852 Peptidase S8/S53 domain superfamily [G3DSA:3.40.50.200] (167-275)
  IPR036852 Peptidase S8/S53 domain superfamily [SSF52743] (23-264)

Nearest PDB structures (foldseek):
  3lxu-assembly1_X-2  TM=7.342E-01  e=3.937E-12  Drosophila melanogaster
  4m1z-assembly2_B  TM=7.369E-01  e=1.781E-01  Mycolicibacterium smegmatis MC2 155
  4kpg-assembly1_A  TM=6.894E-01  e=4.212E-01  Mycolicibacterium smegmatis MC2 155
  5fmg-assembly1_Z  TM=1.803E-01  e=8.283E-01  Plasmodium falciparum
  6kwy-assembly1_D  TM=2.589E-01  e=5.926E+00  Homo sapiens

Secondary structure (DSSP, 8-state):
-HHHHHIIIIISHHHHS-TTTTTHHHHHHH-TT-SSTT-EEEEEESPP-TT-GGGSB-TTSSBSEEEEEE-SSTTEEE--EEEPPPTTSEEE-TTS-EEEPPTT---TT--EEEEEEEHHHH-HHHHHHHHHHTTS-TTSGGGS-HHHHHHHHTT-TTT-EEEEEEEE-SSSEEEEEEETT----TTPPEE--HHHH---EEEETTEEEEEEEEGGGTEEEEEE---HHHHHHHHHHH---TT-GGG--S-TT-EEEEEE---TT--HHHHTT------

Sequence (279 aa):
MEEFNNLLKKALLKDYVPKKDVQQNEFLKKYPEFDGRGIKIAIIDSVVDLSLSGMQKTSTGLPKIIDCFDFTDNGNVDTSVIRKSGDDNTLTLLSGREISIPPNWKNPLNEWHLGKKFLQEIFPSLLEKMEEKEKLNENDIQEFPRFVDKIVAEKLSDNYNFDFIVWNDGKKWQACLIPSFLKHVENAKVLTNFHDEHQFCYLLDDISCGIRIEEGGNFLKLLICCHDHGTLVAQVVAAHFPNEPEKDGLAPGAQIISINFMGENVNVSTIKKANPKRA

Foldseek 3Di:
DCVVVCCVQPPPLLPPQVCVVVVLVVVCVVVVPQLAAPAEDEQEAAFAFLPHPLQQAFPVRHGFAQAEAEPDCLFKWFQQDWDAADPQQWDQAPVRDIARDAPPQAFPVSIKRKTKDAPCSNPVVLVVVLVVVVVDDPVVPPDDDCVSVVCNVVVVPPPWMWMKIWGQNVPFIKMFIHIPPRPHCNPTDIAGACNPPVDWDAPDDRKIWGWYQDPNNRMIGIRIRPDCVSNSVSQQAAGDDPVCRSSGHSRSNYHYYYYYPDDSPPPVVVVVPPDPDDD

Organism: NCBI:txid310955

Radius of gyration: 21.21 Å; Cα contacts (8 Å, |Δi|>4): 532; chains: 1; bounding box: 48×52×55 Å

pLDDT: mean 81.02, std 20.01, range [31.05, 98.69]